Protein AF-0000000087012025 (afdb_homodimer)

Solvent-accessible surface area (backbone atoms only — not comparable to full-atom values): 11156 Å² total; per-residue (Å²): 103,70,46,67,33,28,52,73,89,42,77,45,72,22,39,39,18,44,66,36,71,49,31,32,35,32,30,68,73,61,53,68,68,47,83,54,72,74,44,86,48,52,72,51,67,73,41,74,95,39,65,43,66,28,36,21,28,69,44,54,30,38,46,94,90,38,78,44,82,39,51,38,28,39,37,90,61,44,89,49,34,33,36,16,35,42,44,36,44,76,66,20,31,30,42,31,36,63,78,69,47,74,42,73,118,102,68,45,68,34,29,51,74,91,44,76,47,71,21,40,41,20,43,65,37,72,47,30,33,35,32,29,69,73,60,53,68,67,48,82,53,71,73,44,87,48,52,71,51,67,71,42,72,94,38,64,41,65,29,36,23,31,70,44,52,30,37,46,92,91,38,77,44,83,38,51,37,28,39,36,88,63,44,88,48,35,34,35,17,35,40,44,37,43,77,64,20,30,30,42,31,35,63,79,70,48,75,43,72,119

Secondary structure (DSSP, 8-state):
-EEEEEETTEEEEEEE-TT--SSEE--HHHHHH--SPPEEEEEEEEETTEEEEEEEEEEEEEETTEEEEEEEEE-TT--S-EE-HHHHHHHT-EEETTTTEEE--/-EEEEEETTEEEEEEE-TT--SSEE--HHHHHH--SPPEEEEEEEEETTEEEEEEEEEEEEEETTEEEEEEEEE-TT--S-EE-HHHHHHHT-EEETTTTEEE--

pLDDT: mean 95.63, std 4.25, range [69.31, 98.81]

Nearest PDB structures (foldseek):
  1fmb-assembly1_A  TM=8.774E-01  e=6.858E-05  Equine infectious anemia virus
  2i1a-assembly1_B  TM=7.005E-01  e=2.856E-03  Saccharomyces cerevisiae
  2i1a-assembly2_D  TM=6.828E-01  e=2.559E-03  Saccharomyces cerevisiae
  2i1a-assembly2_C  TM=7.022E-01  e=5.221E-03  Saccharomyces cerevisiae
  2nlk-assembly1_A  TM=2.950E-01  e=3.024E+00  Homo sapiens

Sequence (210 aa):
MRVKLTVENVEELFLIDTGFSGDLIVKSDVFDEISAKPSDGGEICVAKDLCFSALQKVVSVNILSRQILCRALWVPEIEENIVGEGVLIKAGLLLDYKNFTISDPMRVKLTVENVEELFLIDTGFSGDLIVKSDVFDEISAKPSDGGEICVAKDLCFSALQKVVSVNILSRQILCRALWVPEIEENIVGEGVLIKAGLLLDYKNFTISDP

Organism: Acidianus infernus (NCBI:txid12915)

Foldseek 3Di:
DWFWKQWPHDIDIAAEDQVDAFFKEDAPVSVVPDPFDKDWPQWDAPDDVRIFTWIWDWTWMAGQNDIDIHIYIYTPVDHGIHGYVNNCVVQVWDQDPVVRDIDRD/DWFWKQWPHDIDIAAEDQVDAFFKEDAPVSVVPDPFDKDWPQWDAPDDVRIFTWIWGWTWMAGQNDIDIHIYIYTPVDHGIHGYVNNCVVQVWDQDPVVRDIDRD

Radius of gyration: 17.6 Å; Cα contacts (8 Å, |Δi|>4): 519; chains: 2; bounding box: 33×50×39 Å

Structure (mmCIF, 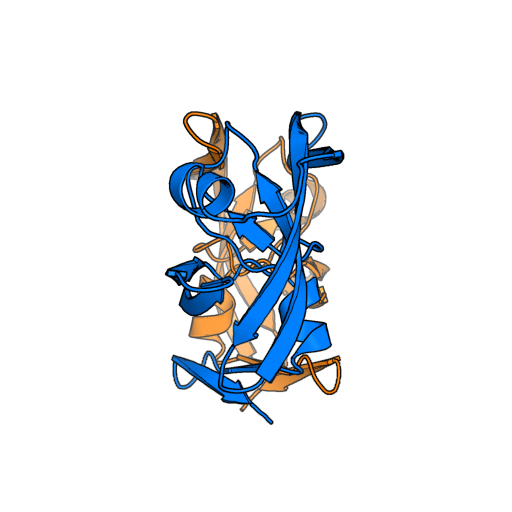N/CA/C/O backbone):
data_AF-0000000087012025-model_v1
#
loop_
_entity.id
_entity.type
_entity.pdbx_description
1 polymer 'Clan AA aspartic protease'
#
loop_
_atom_site.group_PDB
_atom_site.id
_atom_site.type_symbol
_atom_site.label_atom_id
_atom_site.label_alt_id
_atom_site.label_comp_id
_atom_site.label_asym_id
_atom_site.label_entity_id
_atom_site.label_seq_id
_atom_site.pdbx_PDB_ins_code
_atom_site.Cartn_x
_atom_site.Cartn_y
_atom_site.Cartn_z
_atom_site.occupancy
_atom_site.B_iso_or_equiv
_atom_site.auth_seq_id
_atom_site.auth_comp_id
_atom_site.auth_asym_id
_atom_site.auth_atom_id
_atom_site.pdbx_PDB_model_num
ATOM 1 N N . MET A 1 1 ? -3.328 -3.361 7.5 1 96.19 1 MET A N 1
ATOM 2 C CA . MET A 1 1 ? -3.193 -2.814 8.844 1 96.19 1 MET A CA 1
ATOM 3 C C . MET A 1 1 ? -3.621 -1.351 8.883 1 96.19 1 MET A C 1
ATOM 5 O O . MET A 1 1 ? -3.584 -0.663 7.859 1 96.19 1 MET A O 1
ATOM 9 N N . ARG A 1 2 ? -4.148 -1.027 9.945 1 97.12 2 ARG A N 1
ATOM 10 C CA . ARG A 1 2 ? -4.504 0.366 10.195 1 97.12 2 ARG A CA 1
ATOM 11 C C . ARG A 1 2 ? -3.77 0.91 11.422 1 97.12 2 ARG A C 1
ATOM 13 O O . ARG A 1 2 ? -3.371 0.146 12.305 1 97.12 2 ARG A O 1
ATOM 20 N N . VAL A 1 3 ? -3.547 2.217 11.406 1 97.5 3 VAL A N 1
ATOM 21 C CA . VAL A 1 3 ? -2.855 2.857 12.523 1 97.5 3 VAL A CA 1
ATOM 22 C C . VAL A 1 3 ? -3.59 4.137 12.914 1 97.5 3 VAL A C 1
ATOM 24 O O . VAL A 1 3 ? -4.172 4.816 12.07 1 97.5 3 VAL A O 1
ATOM 27 N N . LYS A 1 4 ? -3.617 4.375 14.219 1 96.62 4 LYS A N 1
ATOM 28 C CA . LYS A 1 4 ? -4.188 5.629 14.703 1 96.62 4 LYS A CA 1
ATOM 29 C C . LYS A 1 4 ? -3.184 6.773 14.586 1 96.62 4 LYS A C 1
ATOM 31 O O . LYS A 1 4 ? -2.021 6.633 14.969 1 96.62 4 LYS A O 1
ATOM 36 N N . LEU A 1 5 ? -3.604 7.777 13.969 1 96.88 5 LEU A N 1
ATOM 37 C CA . LEU A 1 5 ? -2.83 9.008 13.883 1 96.88 5 LEU A CA 1
ATOM 38 C C . LEU A 1 5 ? -3.617 10.188 14.461 1 96.88 5 LEU A C 1
ATOM 40 O O . LEU A 1 5 ? -4.844 10.219 14.367 1 96.88 5 LEU A O 1
ATOM 44 N N . THR A 1 6 ? -2.898 11.078 15.07 1 97 6 THR A N 1
ATOM 45 C CA . THR A 1 6 ? -3.477 12.375 15.414 1 97 6 THR A CA 1
ATOM 46 C C . THR A 1 6 ? -3.01 13.445 14.438 1 97 6 THR A C 1
ATOM 48 O O . THR A 1 6 ? -1.813 13.734 14.344 1 97 6 THR A O 1
ATOM 51 N N . VAL A 1 7 ? -3.93 13.961 13.68 1 95.75 7 VAL A N 1
ATOM 52 C CA . VAL A 1 7 ? -3.695 15.062 12.758 1 95.75 7 VAL A CA 1
ATOM 53 C C . VAL A 1 7 ? -4.191 16.375 13.375 1 95.75 7 VAL A C 1
ATOM 55 O O . VAL A 1 7 ? -5.395 16.578 13.531 1 95.75 7 VAL A O 1
ATOM 58 N N . GLU A 1 8 ? -3.139 17.156 13.742 1 88.94 8 GLU A N 1
ATOM 59 C CA . GLU A 1 8 ? -3.459 18.312 14.57 1 88.94 8 GLU A CA 1
ATOM 60 C C . GLU A 1 8 ? -4.223 17.906 15.828 1 88.94 8 GLU A C 1
ATOM 62 O O . GLU A 1 8 ? -3.666 17.25 16.703 1 88.94 8 GLU A O 1
ATOM 67 N N . ASN A 1 9 ? -5.516 18.031 15.852 1 84.88 9 ASN A N 1
ATOM 68 C CA . ASN A 1 9 ? -6.266 17.703 17.062 1 84.88 9 ASN A CA 1
ATOM 69 C C . ASN A 1 9 ? -7.32 16.625 16.797 1 84.88 9 ASN A C 1
ATOM 71 O O . ASN A 1 9 ? -8.242 16.453 17.594 1 84.88 9 ASN A O 1
ATOM 75 N N . VAL A 1 10 ? -7.168 15.969 15.711 1 91.69 10 VAL A N 1
ATOM 76 C CA . VAL A 1 10 ? -8.141 14.953 15.328 1 91.69 10 VAL A CA 1
ATOM 77 C C . VAL A 1 10 ? -7.473 13.578 15.281 1 91.69 10 VAL A C 1
ATOM 79 O O . VAL A 1 10 ? -6.453 13.398 14.609 1 91.69 10 VAL A O 1
ATOM 82 N N . GLU A 1 11 ? -7.973 12.688 16.109 1 95.75 11 GLU A N 1
ATOM 83 C CA . GLU A 1 11 ? -7.469 11.32 16.062 1 95.75 11 GLU A CA 1
ATOM 84 C C . GLU A 1 11 ? -8.32 10.445 15.156 1 95.75 11 GLU A C 1
ATOM 86 O O . GLU A 1 11 ? -9.547 10.391 15.305 1 95.75 11 GLU A O 1
ATOM 91 N N . GLU A 1 12 ? -7.723 9.828 14.148 1 97.12 12 GLU A N 1
ATOM 92 C CA . GLU A 1 12 ? -8.43 8.992 13.188 1 97.12 12 GLU A CA 1
ATOM 93 C C . GLU A 1 12 ? -7.637 7.727 12.867 1 97.12 12 GLU A C 1
ATOM 95 O O . GLU A 1 12 ? -6.434 7.656 13.133 1 97.12 12 GLU A O 1
ATOM 100 N N . LEU A 1 13 ? -8.359 6.758 12.352 1 97.94 13 LEU A N 1
ATOM 101 C CA . LEU A 1 13 ? -7.734 5.535 11.859 1 97.94 13 LEU A CA 1
ATOM 102 C C . LEU A 1 13 ? -7.332 5.691 10.398 1 97.94 13 LEU A C 1
ATOM 104 O O . LEU A 1 13 ? -8.102 6.211 9.586 1 97.94 13 LEU A O 1
ATOM 108 N N . PHE A 1 14 ? -6.09 5.297 10.117 1 98.44 14 PHE A N 1
ATOM 109 C CA . PHE A 1 14 ? -5.551 5.379 8.766 1 98.44 14 PHE A CA 1
ATOM 110 C C . PHE A 1 14 ? -5.188 3.992 8.242 1 98.44 14 PHE A C 1
ATOM 112 O O . PHE A 1 14 ? -4.625 3.176 8.984 1 98.44 14 PHE A O 1
ATOM 119 N N . LEU A 1 15 ? -5.562 3.75 7.008 1 98.25 15 LEU A N 1
ATOM 120 C CA . LEU A 1 15 ? -5.047 2.584 6.301 1 98.25 15 LEU A CA 1
ATOM 121 C C . LEU A 1 15 ? -3.578 2.773 5.938 1 98.25 15 LEU A C 1
ATOM 123 O O . LEU A 1 15 ? -3.203 3.799 5.359 1 98.25 15 LEU A O 1
ATOM 127 N N . ILE A 1 16 ? -2.734 1.821 6.32 1 98.56 16 ILE A N 1
ATOM 128 C CA . ILE A 1 16 ? -1.349 1.846 5.863 1 98.56 16 ILE A CA 1
ATOM 129 C C . ILE A 1 16 ? -1.27 1.34 4.426 1 98.56 16 ILE A C 1
ATOM 131 O O . ILE A 1 16 ? -1.62 0.191 4.145 1 98.56 16 ILE A O 1
ATOM 135 N N . ASP A 1 17 ? -0.864 2.168 3.502 1 98.12 17 ASP A N 1
ATOM 136 C CA . ASP A 1 17 ? -0.736 1.833 2.086 1 98.12 17 ASP A CA 1
ATOM 137 C C . ASP A 1 17 ? 0.676 2.115 1.58 1 98.12 17 ASP A C 1
ATOM 139 O O . ASP A 1 17 ? 0.98 3.236 1.165 1 98.12 17 ASP A O 1
ATOM 143 N N . THR A 1 18 ? 1.492 1.092 1.538 1 98.25 18 THR A N 1
ATOM 144 C CA . THR A 1 18 ? 2.891 1.256 1.158 1 98.25 18 THR A CA 1
ATOM 145 C C . THR A 1 18 ? 3.027 1.398 -0.355 1 98.25 18 THR A C 1
ATOM 147 O O . THR A 1 18 ? 4.117 1.672 -0.863 1 98.25 18 THR A O 1
ATOM 150 N N . GLY A 1 19 ? 1.94 1.289 -1.131 1 96.12 19 GLY A N 1
ATOM 151 C CA . GLY A 1 19 ? 1.933 1.608 -2.549 1 96.12 19 GLY A CA 1
ATOM 152 C C . GLY A 1 19 ? 1.859 3.098 -2.826 1 96.12 19 GLY A C 1
ATOM 153 O O . GLY A 1 19 ? 2.129 3.543 -3.943 1 96.12 19 GLY A O 1
ATOM 154 N N . PHE A 1 20 ? 1.485 3.803 -1.824 1 96.5 20 PHE A N 1
ATOM 155 C CA . PHE A 1 20 ? 1.442 5.258 -1.889 1 96.5 20 PHE A CA 1
ATOM 156 C C . PHE A 1 20 ? 2.729 5.863 -1.335 1 96.5 20 PHE A C 1
ATOM 158 O O . PHE A 1 20 ? 2.984 5.797 -0.131 1 96.5 20 PHE A O 1
ATOM 165 N N . SER A 1 21 ? 3.48 6.586 -2.166 1 96.56 21 SER A N 1
ATOM 166 C CA . SER A 1 21 ? 4.801 7.07 -1.777 1 96.56 21 SER A CA 1
ATOM 167 C C . SER A 1 21 ? 4.703 8.375 -0.989 1 96.56 21 SER A C 1
ATOM 169 O O . SER A 1 21 ? 5.691 8.828 -0.405 1 96.56 21 SER A O 1
ATOM 171 N N . GLY A 1 22 ? 3.512 8.953 -0.942 1 97.69 22 GLY A N 1
ATOM 172 C CA . GLY A 1 22 ? 3.326 10.211 -0.241 1 97.69 22 GLY A CA 1
ATOM 173 C C . GLY A 1 22 ? 3.191 10.047 1.261 1 97.69 22 GLY A C 1
ATOM 174 O O . GLY A 1 22 ? 3.473 8.969 1.799 1 97.69 22 GLY A O 1
ATOM 175 N N . ASP A 1 23 ? 2.805 11.117 1.871 1 98.62 23 ASP A N 1
ATOM 176 C CA . ASP A 1 23 ? 2.668 11.094 3.324 1 98.62 23 ASP A CA 1
ATOM 177 C C . ASP A 1 23 ? 1.271 10.641 3.738 1 98.62 23 ASP A C 1
ATOM 179 O O . ASP A 1 23 ? 1.078 9.484 4.121 1 98.62 23 ASP A O 1
ATOM 183 N N . LEU A 1 24 ? 0.275 11.531 3.506 1 98.62 24 LEU A N 1
ATOM 184 C CA . LEU A 1 24 ? -1.09 11.242 3.932 1 98.62 24 LEU A CA 1
ATOM 185 C C . LEU A 1 24 ? -2.084 11.57 2.822 1 98.62 24 LEU A C 1
ATOM 187 O O . LEU A 1 24 ? -1.915 12.547 2.096 1 98.62 24 LEU A O 1
ATOM 191 N N . ILE A 1 25 ? -3.053 10.812 2.713 1 98.44 25 ILE A N 1
ATOM 192 C CA . ILE A 1 25 ? -4.336 11.18 2.123 1 98.44 25 ILE A CA 1
ATOM 193 C C . ILE A 1 25 ? -5.418 11.18 3.201 1 98.44 25 ILE A C 1
ATOM 195 O O . ILE A 1 25 ? -5.508 10.242 3.998 1 98.44 25 ILE A O 1
ATOM 199 N N . VAL A 1 26 ? -6.215 12.258 3.223 1 98.19 26 VAL A N 1
ATOM 200 C CA . VAL A 1 26 ? -7.219 12.352 4.281 1 98.19 26 VAL A CA 1
ATOM 201 C C . VAL A 1 26 ? -8.594 12.609 3.672 1 98.19 26 VAL A C 1
ATOM 203 O O . VAL A 1 26 ? -8.703 13.234 2.613 1 98.19 26 VAL A O 1
ATOM 206 N N . LYS A 1 27 ? -9.594 12.172 4.32 1 97.12 27 LYS A N 1
ATOM 207 C CA . LYS A 1 27 ? -10.977 12.469 3.951 1 97.12 27 LYS A CA 1
ATOM 208 C C . LYS A 1 27 ? -11.289 13.953 4.129 1 97.12 27 LYS A C 1
ATOM 210 O O . LYS A 1 27 ? -10.562 14.664 4.832 1 97.12 27 LYS A O 1
ATOM 215 N N . SER A 1 28 ? -12.391 14.289 3.572 1 96.81 28 SER A N 1
ATOM 216 C CA . SER A 1 28 ? -12.75 15.703 3.537 1 96.81 28 SER A CA 1
ATOM 217 C C . SER A 1 28 ? -12.922 16.266 4.945 1 96.81 28 SER A C 1
ATOM 219 O O . SER A 1 28 ? -12.492 17.375 5.23 1 96.81 28 SER A O 1
ATOM 221 N N . ASP A 1 29 ? -13.508 15.523 5.828 1 96 29 ASP A N 1
ATOM 222 C CA . ASP A 1 29 ? -13.781 16.031 7.172 1 96 29 ASP A CA 1
ATOM 223 C C . ASP A 1 29 ? -12.484 16.281 7.938 1 96 29 ASP A C 1
ATOM 225 O O . ASP A 1 29 ? -12.375 17.25 8.68 1 96 29 ASP A O 1
ATOM 229 N N . VAL A 1 30 ? -11.516 15.398 7.75 1 97 30 VAL A N 1
ATOM 230 C CA . VAL A 1 30 ? -10.211 15.586 8.383 1 97 30 VAL A CA 1
ATOM 231 C C . VAL A 1 30 ? -9.5 16.781 7.754 1 97 30 VAL A C 1
ATOM 233 O O . VAL A 1 30 ? -8.953 17.625 8.469 1 97 30 VAL A O 1
ATOM 236 N N . PHE A 1 31 ? -9.523 16.875 6.43 1 97.69 31 PHE A N 1
ATOM 237 C CA . PHE A 1 31 ? -8.867 17.953 5.703 1 97.69 31 PHE A CA 1
ATOM 238 C C . PHE A 1 31 ? -9.398 19.312 6.152 1 97.69 31 PHE A C 1
ATOM 240 O O . PHE A 1 31 ? -8.633 20.266 6.328 1 97.69 31 PHE A O 1
ATOM 247 N N . ASP A 1 32 ? -10.688 19.359 6.348 1 96.44 32 ASP A N 1
ATOM 248 C CA . ASP A 1 32 ? -11.359 20.609 6.715 1 96.44 32 ASP A CA 1
ATOM 249 C C . ASP A 1 32 ? -10.969 21.047 8.117 1 96.44 32 ASP A C 1
ATOM 251 O O . ASP A 1 32 ? -11.016 22.234 8.438 1 96.44 32 ASP A O 1
ATOM 255 N N . GLU A 1 33 ? -10.555 20.156 8.914 1 95.5 33 GLU A N 1
ATOM 256 C CA . GLU A 1 33 ? -10.195 20.469 10.297 1 95.5 33 GLU A CA 1
ATOM 257 C C . GLU A 1 33 ? -8.781 21.031 10.383 1 95.5 33 GLU A C 1
ATOM 259 O O . GLU A 1 33 ? -8.398 21.594 11.414 1 95.5 33 GLU A O 1
ATOM 264 N N . ILE A 1 34 ? -8.023 20.859 9.367 1 96.62 34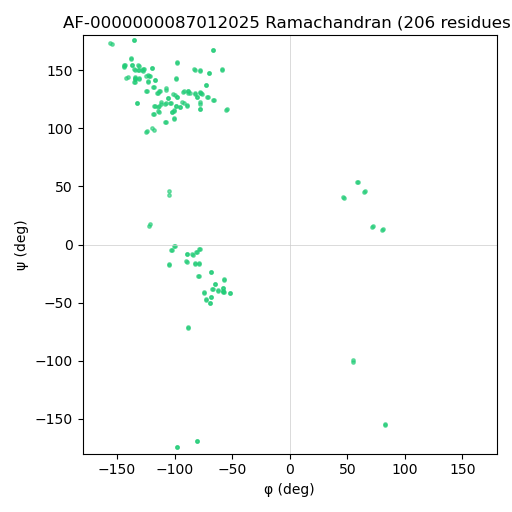 ILE A N 1
ATOM 265 C CA . ILE A 1 34 ? -6.66 21.375 9.344 1 96.62 34 ILE A CA 1
ATOM 266 C C . ILE A 1 34 ? -6.688 22.875 9.062 1 96.62 34 ILE A C 1
ATOM 268 O O . ILE A 1 34 ? -7.289 23.328 8.086 1 96.62 34 ILE A O 1
ATOM 272 N N . SER A 1 35 ? -6 23.625 9.836 1 95.5 35 SER A N 1
ATOM 273 C CA . SER A 1 35 ? -6.105 25.078 9.805 1 95.5 35 SER A CA 1
ATOM 274 C C . SER A 1 35 ? -5.301 25.656 8.648 1 95.5 35 SER A C 1
ATOM 276 O O . SER A 1 35 ? -5.633 26.734 8.133 1 95.5 35 SER A O 1
ATOM 278 N N . ALA A 1 36 ? -4.309 24.984 8.258 1 96.5 36 ALA A N 1
ATOM 279 C CA . ALA A 1 36 ? -3.434 25.5 7.211 1 96.5 36 ALA A CA 1
ATOM 280 C C . ALA A 1 36 ? -4.215 25.766 5.926 1 96.5 36 ALA A C 1
ATOM 282 O O . ALA A 1 36 ? -5.215 25.094 5.652 1 96.5 36 ALA A O 1
ATOM 283 N N . LYS A 1 37 ? -3.785 26.719 5.121 1 97.38 37 LYS A N 1
ATOM 284 C CA . LYS A 1 37 ? -4.402 27.016 3.834 1 97.38 37 LYS A CA 1
ATOM 285 C C . LYS A 1 37 ? -4.09 25.938 2.805 1 97.38 37 LYS A C 1
ATOM 287 O O . LYS A 1 37 ? -2.953 25.469 2.707 1 97.38 37 LYS A O 1
ATOM 292 N N . PRO A 1 38 ? -5.102 25.578 2.074 1 98.31 38 PRO A N 1
ATOM 293 C CA . PRO A 1 38 ? -4.855 24.578 1.026 1 98.31 38 PRO A CA 1
ATOM 294 C C . PRO A 1 38 ? -4.016 25.141 -0.125 1 98.31 38 PRO A C 1
ATOM 296 O O . PRO A 1 38 ? -4.059 26.328 -0.401 1 98.31 38 PRO A O 1
ATOM 299 N N . SER A 1 39 ? -3.207 24.312 -0.731 1 98.69 39 SER A N 1
ATOM 300 C CA . SER A 1 39 ? -2.477 24.594 -1.963 1 98.69 39 SER A CA 1
ATOM 301 C C . SER A 1 39 ? -2.553 23.422 -2.934 1 98.69 39 SER A C 1
ATOM 303 O O . SER A 1 39 ? -3.199 22.406 -2.646 1 98.69 39 SER A O 1
ATOM 305 N N . ASP A 1 40 ? -1.998 23.578 -4.121 1 98.62 40 ASP A N 1
ATOM 306 C CA . ASP A 1 40 ? -1.983 22.531 -5.133 1 98.62 40 ASP A CA 1
ATOM 307 C C . ASP A 1 40 ? -1.129 21.344 -4.684 1 98.62 40 ASP A C 1
ATOM 309 O O . ASP A 1 40 ? 0.041 21.516 -4.336 1 98.62 40 ASP A O 1
ATOM 313 N N . GLY A 1 41 ? -1.75 20.219 -4.684 1 98.31 41 GLY A N 1
ATOM 314 C CA . GLY A 1 41 ? -1.063 19.016 -4.242 1 98.31 41 GLY A CA 1
ATOM 315 C C . GLY A 1 41 ? -0.565 18.172 -5.391 1 98.31 41 GLY A C 1
ATOM 316 O O . GLY A 1 41 ? 0.008 17.094 -5.168 1 98.31 41 GLY A O 1
ATOM 317 N N . GLY A 1 42 ? -0.811 18.578 -6.543 1 97.75 42 GLY A N 1
ATOM 318 C CA . GLY A 1 42 ? -0.428 17.781 -7.707 1 97.75 42 GLY A CA 1
ATOM 319 C C . GLY A 1 42 ? -1.417 16.688 -8.039 1 97.75 42 GLY A C 1
ATOM 320 O O . GLY A 1 42 ? -2.617 16.828 -7.797 1 97.75 42 GLY A O 1
ATOM 321 N N . GLU A 1 43 ? -0.893 15.609 -8.727 1 96.62 43 GLU A N 1
ATOM 322 C CA . GLU A 1 43 ? -1.737 14.492 -9.141 1 96.62 43 GLU A CA 1
ATOM 323 C C . GLU A 1 43 ? -1.312 13.195 -8.469 1 96.62 43 GLU A C 1
ATOM 325 O O . GLU A 1 43 ? -0.122 12.969 -8.234 1 96.62 43 GLU A O 1
ATOM 330 N N . ILE A 1 44 ? -2.309 12.453 -8.133 1 94.75 44 ILE A N 1
ATOM 331 C CA . ILE A 1 44 ? -2.123 11.086 -7.648 1 94.75 44 ILE A CA 1
ATOM 332 C C . ILE A 1 44 ? -2.668 10.102 -8.68 1 94.75 44 ILE A C 1
ATOM 334 O O . ILE A 1 44 ? -3.842 10.164 -9.047 1 94.75 44 ILE A O 1
ATOM 338 N N . CY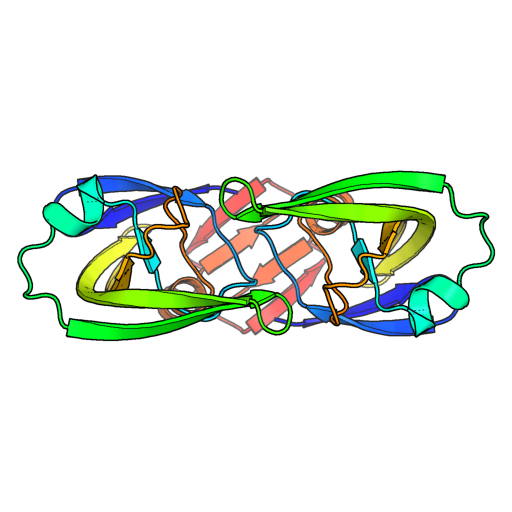S A 1 45 ? -1.79 9.242 -9.086 1 91.62 45 CYS A N 1
ATOM 339 C CA . CYS A 1 45 ? -2.217 8.242 -10.055 1 91.62 45 CYS A CA 1
ATOM 340 C C . CYS A 1 45 ? -2.471 6.902 -9.375 1 91.62 45 CYS A C 1
ATOM 342 O O . CYS A 1 45 ? -1.613 6.395 -8.656 1 91.62 45 CYS A O 1
ATOM 344 N N . VAL A 1 46 ? -3.635 6.34 -9.656 1 88.25 46 VAL A N 1
ATOM 345 C CA . VAL A 1 46 ? -4.008 5.09 -9 1 88.25 46 VAL A CA 1
ATOM 346 C C . VAL A 1 46 ? -3.865 3.928 -9.984 1 88.25 46 VAL A C 1
ATOM 348 O O . VAL A 1 46 ? -3.859 2.764 -9.578 1 88.25 46 VAL A O 1
ATOM 351 N N . ALA A 1 47 ? -3.799 4.188 -11.25 1 84.44 47 ALA A N 1
ATOM 352 C CA . ALA A 1 47 ? -3.551 3.242 -12.336 1 84.44 47 ALA A CA 1
ATOM 353 C C . ALA A 1 47 ? -2.941 3.945 -13.547 1 84.44 47 ALA A C 1
ATOM 355 O O . ALA A 1 47 ? -2.74 5.16 -13.531 1 84.44 47 ALA A O 1
ATOM 356 N N . LYS A 1 48 ? -2.594 3.049 -14.43 1 81.88 48 LYS A N 1
ATOM 357 C CA . LYS A 1 48 ? -2.055 3.635 -15.648 1 81.88 48 LYS A CA 1
ATOM 358 C C . LYS A 1 48 ? -3.031 4.641 -16.25 1 81.88 48 LYS A C 1
ATOM 360 O O . LYS A 1 48 ? -4.203 4.324 -16.469 1 81.88 48 LYS A O 1
ATOM 365 N N . ASP A 1 49 ? -2.648 5.852 -16.312 1 84.38 49 ASP A N 1
ATOM 366 C CA . ASP A 1 49 ? -3.352 6.945 -16.969 1 84.38 49 ASP A CA 1
ATOM 367 C C . ASP A 1 49 ? -4.602 7.344 -16.188 1 84.38 49 ASP A C 1
ATOM 369 O O . ASP A 1 49 ? -5.543 7.898 -16.766 1 84.38 49 ASP A O 1
ATOM 373 N N . LEU A 1 50 ? -4.684 6.926 -15.008 1 90.06 50 LEU A N 1
ATOM 374 C CA . LEU A 1 50 ? -5.785 7.324 -14.141 1 90.06 50 LEU A CA 1
ATOM 375 C C . LEU A 1 50 ? -5.273 8.086 -12.922 1 90.06 50 LEU A C 1
ATOM 377 O O . LEU A 1 50 ? -4.871 7.48 -11.93 1 90.06 50 LEU A O 1
ATOM 381 N N . CYS A 1 51 ? -5.41 9.406 -13.125 1 94.31 51 CYS A N 1
ATOM 382 C CA . CYS A 1 51 ? -4.855 10.289 -12.102 1 94.31 51 CYS A CA 1
ATOM 383 C C . CYS A 1 51 ? -5.898 11.281 -11.617 1 94.31 51 CYS A C 1
ATOM 385 O O . 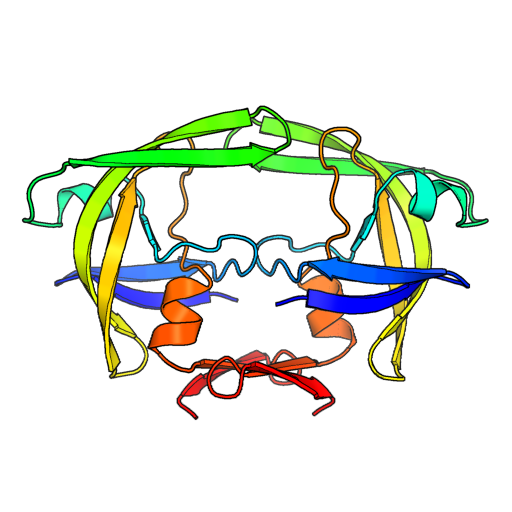CYS A 1 51 ? -6.805 11.656 -12.359 1 94.31 51 CYS A O 1
ATOM 387 N N . PHE A 1 52 ? -5.777 11.648 -10.422 1 95.62 52 PHE A N 1
ATOM 388 C CA . PHE A 1 52 ? -6.684 12.602 -9.797 1 95.62 52 PHE A CA 1
ATOM 389 C C . PHE A 1 52 ? -5.91 13.797 -9.242 1 95.62 52 PHE A C 1
ATOM 391 O O . PHE A 1 52 ? -4.801 13.633 -8.727 1 95.62 52 PHE A O 1
ATOM 398 N N . SER A 1 53 ? -6.527 14.93 -9.312 1 97.56 53 SER A N 1
ATOM 399 C CA . SER A 1 53 ? -5.945 16.125 -8.703 1 97.56 53 SER A CA 1
ATOM 400 C C . SER A 1 53 ? -6.156 16.125 -7.195 1 97.56 53 SER A C 1
ATOM 402 O O . SER A 1 53 ? -7.195 15.688 -6.707 1 97.56 53 SER A O 1
ATOM 404 N N . ALA A 1 54 ? -5.188 16.75 -6.523 1 98.5 54 ALA A N 1
ATOM 405 C CA . ALA A 1 54 ? -5.266 16.812 -5.066 1 98.5 54 ALA A CA 1
ATOM 406 C C . ALA A 1 54 ? -5.039 18.25 -4.574 1 98.5 54 ALA A C 1
ATOM 408 O O . ALA A 1 54 ? -4.352 19.031 -5.223 1 98.5 54 ALA A O 1
ATOM 409 N N . LEU A 1 55 ? -5.621 18.562 -3.49 1 98.81 55 LEU A N 1
ATOM 410 C CA . LEU A 1 55 ? -5.203 19.688 -2.658 1 98.81 55 LEU A CA 1
ATOM 411 C C . LEU A 1 55 ? -4.328 19.219 -1.504 1 98.81 55 LEU A C 1
ATOM 413 O O . LEU A 1 55 ? -4.41 18.062 -1.094 1 98.81 55 LEU A O 1
ATOM 417 N N . GLN A 1 56 ? -3.527 20.141 -1.024 1 98.81 56 GLN A N 1
ATOM 418 C CA . GLN A 1 56 ? -2.648 19.734 0.064 1 98.81 56 GLN A CA 1
ATOM 419 C C . GLN A 1 56 ? -2.635 20.766 1.185 1 98.81 56 GLN A C 1
ATOM 421 O O . GLN A 1 56 ? -2.879 21.953 0.946 1 98.81 56 GLN A O 1
ATOM 426 N N . LYS A 1 57 ? -2.432 20.328 2.33 1 98.56 57 LYS A N 1
ATOM 427 C CA . LYS A 1 57 ? -2.064 21.125 3.494 1 98.56 57 LYS A CA 1
ATOM 428 C C . LYS A 1 57 ? -0.864 20.531 4.219 1 98.56 57 LYS A C 1
ATOM 430 O O . LYS A 1 57 ? -0.708 19.312 4.266 1 98.56 57 LYS A O 1
ATOM 435 N N . VAL A 1 58 ? -0.016 21.359 4.719 1 98.06 58 VAL A N 1
ATOM 436 C CA . VAL A 1 58 ? 1.081 20.906 5.566 1 98.06 58 VAL A CA 1
ATOM 437 C C . VAL A 1 58 ? 0.615 20.828 7.016 1 98.06 58 VAL A C 1
ATOM 439 O O . VAL A 1 58 ? 0.014 21.766 7.535 1 98.06 58 VAL A O 1
ATOM 442 N N . VAL A 1 59 ? 0.895 19.672 7.648 1 97.62 59 VAL A N 1
ATOM 443 C CA . VAL A 1 59 ? 0.347 19.453 8.984 1 97.62 59 VAL A CA 1
ATOM 444 C C . VAL A 1 59 ? 1.356 18.688 9.836 1 97.62 59 VAL A C 1
ATOM 446 O O . VAL A 1 59 ? 2.203 17.969 9.305 1 97.62 59 VAL A O 1
ATOM 449 N N . SER A 1 60 ? 1.248 18.875 11.125 1 96.06 60 SER A N 1
ATOM 450 C CA . SER A 1 60 ? 1.969 18.047 12.078 1 96.06 60 SER A CA 1
ATOM 451 C C . SER A 1 60 ? 1.123 16.859 12.523 1 96.06 60 SER A C 1
ATOM 453 O O . SER A 1 60 ? -0.043 17.016 12.891 1 96.06 60 SER A O 1
ATOM 455 N N . VAL A 1 61 ? 1.722 15.695 12.484 1 96.81 61 VAL A N 1
ATOM 456 C CA . VAL A 1 61 ? 1.009 14.477 12.852 1 96.81 61 VAL A CA 1
ATOM 457 C C . VAL A 1 61 ? 1.747 13.766 13.984 1 96.81 61 VAL A C 1
ATOM 459 O O . VAL A 1 61 ? 2.979 13.812 14.055 1 96.81 61 VAL A O 1
ATOM 462 N N . ASN A 1 62 ? 0.949 13.266 14.852 1 96.31 62 ASN A N 1
ATOM 463 C CA . ASN A 1 62 ? 1.478 12.383 15.883 1 96.31 62 ASN A CA 1
ATOM 464 C C . ASN A 1 62 ? 1.168 10.922 15.578 1 96.31 62 ASN A C 1
ATOM 466 O O . ASN A 1 62 ? 0.01 10.555 15.359 1 96.31 62 ASN A O 1
ATOM 470 N N . ILE A 1 63 ? 2.225 10.125 15.469 1 95.25 63 ILE A N 1
ATOM 471 C CA . ILE A 1 63 ? 2.082 8.695 15.234 1 95.25 63 ILE A CA 1
ATOM 472 C C . ILE A 1 63 ? 2.975 7.922 16.203 1 95.25 63 ILE A C 1
ATOM 474 O O . ILE A 1 63 ? 4.195 8.086 16.203 1 95.25 63 ILE A O 1
ATOM 478 N N . LEU A 1 64 ? 2.414 7.066 17 1 93.5 64 LEU A N 1
ATOM 479 C CA . LEU A 1 64 ? 3.119 6.281 18.016 1 93.5 64 LEU A CA 1
ATOM 480 C C . LEU A 1 64 ? 4.059 7.156 18.828 1 93.5 64 LEU A C 1
ATOM 482 O O . LEU A 1 64 ? 5.238 6.836 18.984 1 93.5 64 LEU A O 1
ATOM 486 N N . SER A 1 65 ? 3.693 8.352 19.188 1 87.25 65 SER A N 1
ATOM 487 C CA . SER A 1 65 ? 4.359 9.297 20.062 1 87.25 65 SER A CA 1
ATOM 488 C C . SER A 1 65 ? 5.465 10.055 19.344 1 87.25 65 SER A C 1
ATOM 490 O O . SER A 1 65 ? 6.348 10.641 19.969 1 87.25 65 SER A O 1
ATOM 492 N N . ARG A 1 66 ? 5.461 9.953 18.031 1 92.56 66 ARG A N 1
ATOM 493 C CA . ARG A 1 66 ? 6.371 10.742 17.203 1 92.56 66 ARG A CA 1
ATOM 494 C C . ARG A 1 66 ? 5.621 11.844 16.469 1 92.56 66 ARG A C 1
ATOM 496 O O . ARG A 1 66 ? 4.539 11.617 15.914 1 92.56 66 ARG A O 1
ATOM 503 N N . GLN A 1 67 ? 6.184 12.945 16.547 1 94.94 67 GLN A N 1
ATOM 504 C CA . GLN A 1 67 ? 5.629 14.07 15.805 1 94.94 67 GLN A CA 1
ATOM 505 C C . GLN A 1 67 ? 6.371 14.281 14.484 1 94.94 67 GLN A C 1
ATOM 507 O O . GLN A 1 67 ? 7.598 14.414 14.469 1 94.94 67 GLN A O 1
ATOM 512 N N . ILE A 1 68 ? 5.637 14.328 13.406 1 95.81 68 ILE A N 1
ATOM 513 C CA . ILE A 1 68 ? 6.227 14.422 12.078 1 95.81 68 ILE A CA 1
ATOM 514 C C . ILE A 1 68 ? 5.48 15.477 11.266 1 95.81 68 ILE A C 1
ATOM 516 O O . ILE A 1 68 ? 4.254 15.57 11.336 1 95.81 68 ILE A O 1
ATOM 520 N N . LEU A 1 69 ? 6.246 16.234 10.523 1 96.81 69 LEU A N 1
ATOM 521 C CA . LEU A 1 69 ? 5.645 17.156 9.555 1 96.81 69 LEU A CA 1
ATOM 522 C C . LEU A 1 69 ? 5.285 16.422 8.266 1 96.81 69 LEU A C 1
ATOM 524 O O . LEU A 1 69 ? 6.113 15.695 7.703 1 96.81 69 LEU A O 1
ATOM 528 N N . CYS A 1 70 ? 4.012 16.609 7.805 1 97.5 70 CYS A N 1
ATOM 529 C CA . CYS A 1 70 ? 3.506 15.836 6.68 1 97.5 70 CYS A CA 1
ATOM 530 C C . CYS A 1 70 ? 2.73 16.719 5.707 1 97.5 70 CYS A C 1
ATOM 532 O O . CYS A 1 70 ? 2.256 17.797 6.082 1 97.5 70 CYS A O 1
ATOM 534 N N . ARG A 1 71 ? 2.713 16.266 4.496 1 98.31 71 ARG A N 1
ATOM 535 C CA . ARG A 1 71 ? 1.726 16.75 3.533 1 98.31 71 ARG A CA 1
ATOM 536 C C . ARG A 1 71 ? 0.454 15.914 3.592 1 98.31 71 ARG A C 1
ATOM 538 O O . ARG A 1 71 ? 0.499 14.688 3.416 1 98.31 71 ARG A O 1
ATOM 545 N N . ALA A 1 72 ? -0.609 16.547 3.891 1 98.69 72 ALA A N 1
ATOM 546 C CA . ALA A 1 72 ? -1.914 15.898 3.834 1 98.69 72 ALA A CA 1
ATOM 547 C C . ALA A 1 72 ? -2.645 16.234 2.539 1 98.69 72 ALA A C 1
ATOM 549 O O . ALA A 1 72 ? -2.936 17.406 2.273 1 98.69 72 ALA A O 1
ATOM 550 N N . LEU A 1 73 ? -2.916 15.242 1.802 1 98.75 73 LEU A N 1
ATOM 551 C CA . LEU A 1 73 ? -3.611 15.43 0.533 1 98.75 73 LEU A CA 1
ATOM 552 C C . LEU A 1 73 ? -5.098 15.133 0.681 1 98.75 73 LEU A C 1
ATOM 554 O O . LEU A 1 73 ? -5.48 14.188 1.377 1 98.75 73 LEU A O 1
ATOM 558 N N . TRP A 1 74 ? -5.863 15.883 0.008 1 98.5 74 TRP A N 1
ATOM 559 C CA . TRP A 1 74 ? -7.27 15.547 -0.203 1 98.5 74 TRP A CA 1
ATOM 560 C C . TRP A 1 74 ? -7.547 15.266 -1.675 1 98.5 74 TRP A C 1
ATOM 562 O O . TRP A 1 74 ? -7.27 16.094 -2.539 1 98.5 74 TRP A O 1
ATOM 572 N N . VAL A 1 75 ? -7.957 14.125 -1.944 1 97.81 75 VAL A N 1
ATOM 573 C CA . VAL A 1 75 ? -8.367 13.641 -3.258 1 97.81 75 VAL A CA 1
ATOM 574 C C . VAL A 1 75 ? -9.836 13.234 -3.227 1 97.81 75 VAL A C 1
ATOM 576 O O . VAL A 1 75 ? -10.195 12.211 -2.646 1 97.81 75 VAL A O 1
ATOM 579 N N . PRO A 1 76 ? -10.68 13.898 -3.867 1 95.56 76 PRO A N 1
ATOM 580 C CA . PRO A 1 76 ? -12.117 13.695 -3.732 1 95.56 76 PRO A CA 1
ATOM 581 C C . PRO A 1 76 ? -12.539 12.258 -4.043 1 95.56 76 PRO A C 1
ATOM 583 O O . PRO A 1 76 ? -13.508 11.75 -3.467 1 95.56 76 PRO A O 1
ATOM 586 N N . GLU A 1 77 ? -11.844 11.57 -4.922 1 93.62 77 GLU A N 1
ATOM 587 C CA . GLU A 1 77 ? -12.203 10.234 -5.398 1 93.62 77 GLU A CA 1
ATOM 588 C C . GLU A 1 77 ? -11.781 9.156 -4.402 1 93.62 77 GLU A C 1
ATOM 590 O O . GLU A 1 77 ? -12.188 8 -4.52 1 93.62 77 GLU A O 1
ATOM 595 N N . ILE A 1 78 ? -11.047 9.57 -3.346 1 94.38 78 ILE A N 1
ATOM 596 C CA . ILE A 1 78 ? -10.555 8.617 -2.357 1 94.38 78 ILE A CA 1
ATOM 597 C C . ILE A 1 78 ? -11.227 8.875 -1.013 1 94.38 78 ILE A C 1
ATOM 599 O O . ILE A 1 78 ? -11.008 9.922 -0.391 1 94.38 78 ILE A O 1
ATOM 603 N N . GLU A 1 79 ? -12.023 7.941 -0.567 1 92.25 79 GLU A N 1
ATOM 604 C CA . GLU A 1 79 ? -12.797 8.117 0.654 1 92.25 79 GLU A CA 1
ATOM 605 C C . GLU A 1 79 ? -12.203 7.32 1.81 1 92.25 79 GLU A C 1
ATOM 607 O O . GLU A 1 79 ? -12.922 6.602 2.51 1 92.25 79 GLU A O 1
ATOM 612 N N . GLU A 1 80 ? -10.969 7.406 1.945 1 95.25 80 GLU A N 1
ATOM 613 C CA . GLU A 1 80 ? -10.25 6.707 3.004 1 95.25 80 GLU A CA 1
ATOM 614 C C . GLU A 1 80 ? -9.109 7.559 3.555 1 95.25 80 GLU A C 1
ATOM 616 O O . GLU A 1 80 ? -8.523 8.367 2.83 1 95.25 80 GLU A O 1
ATOM 621 N N . ASN A 1 81 ? -8.875 7.477 4.824 1 98.06 81 ASN A N 1
ATOM 622 C CA . ASN A 1 81 ? -7.625 7.977 5.387 1 98.06 81 ASN A CA 1
ATOM 623 C C . ASN A 1 81 ? -6.473 7.012 5.145 1 98.06 81 ASN A C 1
ATOM 625 O O . ASN A 1 81 ? -6.531 5.852 5.555 1 98.06 81 ASN A O 1
ATOM 629 N N . ILE A 1 82 ? -5.461 7.531 4.465 1 98.31 82 ILE A N 1
ATOM 630 C CA . ILE A 1 82 ? -4.336 6.688 4.074 1 98.31 82 ILE A CA 1
ATOM 631 C C . ILE A 1 82 ? -3.035 7.281 4.605 1 98.31 82 ILE A C 1
ATOM 633 O O . ILE A 1 82 ? -2.828 8.5 4.539 1 98.31 82 ILE A O 1
ATOM 637 N N . VAL A 1 83 ? -2.217 6.465 5.227 1 98.69 83 VAL A N 1
ATOM 638 C CA . VAL A 1 83 ? -0.834 6.828 5.52 1 98.69 83 VAL A CA 1
ATOM 639 C C . VAL A 1 83 ? 0.107 6.086 4.574 1 98.69 83 VAL A C 1
ATOM 641 O O . VAL A 1 83 ? 0.001 4.867 4.41 1 98.69 83 VAL A O 1
ATOM 644 N N . GLY A 1 84 ? 0.919 6.836 3.92 1 98.44 84 GLY A N 1
ATOM 645 C CA . GLY A 1 84 ? 1.802 6.273 2.91 1 98.44 84 GLY A CA 1
ATOM 646 C C . GLY A 1 84 ? 3.205 6.012 3.424 1 98.44 84 GLY A C 1
ATOM 647 O O . GLY A 1 84 ? 3.471 6.148 4.621 1 98.44 84 GLY A O 1
ATOM 648 N N . GLU A 1 85 ? 4.023 5.633 2.547 1 97.88 85 GLU A N 1
ATOM 649 C CA . GLU A 1 85 ? 5.395 5.234 2.867 1 97.88 85 GLU A CA 1
ATOM 650 C C . GLU A 1 85 ? 6.191 6.414 3.416 1 97.88 85 GLU A C 1
ATOM 652 O O . GLU A 1 85 ? 7.098 6.23 4.234 1 97.88 85 GLU A O 1
ATOM 657 N N . GLY A 1 86 ? 5.895 7.648 2.904 1 97.81 86 GLY A N 1
ATOM 658 C CA . GLY A 1 86 ? 6.605 8.82 3.383 1 97.81 86 GLY A CA 1
ATOM 659 C C . GLY A 1 86 ? 6.598 8.953 4.895 1 97.81 86 GLY A C 1
ATOM 660 O O . GLY A 1 86 ? 7.633 9.219 5.508 1 97.81 86 GLY A O 1
ATOM 661 N N . VAL A 1 87 ? 5.469 8.68 5.457 1 97.44 87 VAL A N 1
ATOM 662 C CA . VAL A 1 87 ? 5.328 8.805 6.902 1 97.44 87 VAL A CA 1
ATOM 663 C C . VAL A 1 87 ? 6.035 7.637 7.594 1 97.44 87 VAL A C 1
ATOM 665 O O . VAL A 1 87 ? 6.672 7.816 8.633 1 97.44 87 VAL A O 1
ATOM 668 N N . LEU A 1 88 ? 5.891 6.438 7.043 1 97.56 88 LEU A N 1
ATOM 669 C CA . LEU A 1 88 ? 6.527 5.258 7.621 1 97.56 88 LEU A CA 1
ATOM 670 C C . LEU A 1 88 ? 8.039 5.441 7.703 1 97.56 88 LEU A C 1
ATOM 672 O O . LEU A 1 88 ? 8.664 5.066 8.695 1 97.56 88 LEU A O 1
ATOM 676 N N . ILE A 1 89 ? 8.586 6.035 6.668 1 97.25 89 ILE A N 1
ATOM 677 C CA . ILE A 1 89 ? 10.023 6.281 6.605 1 97.25 89 ILE A CA 1
ATOM 678 C C . ILE A 1 89 ? 10.406 7.348 7.633 1 97.25 89 ILE A C 1
ATOM 680 O O . ILE A 1 89 ? 11.344 7.156 8.414 1 97.25 89 ILE A O 1
ATOM 684 N N . LYS A 1 90 ? 9.672 8.469 7.613 1 96.56 90 LYS A N 1
ATOM 685 C CA . LYS A 1 90 ? 9.969 9.562 8.531 1 96.56 90 LYS A CA 1
ATOM 686 C C . LYS A 1 90 ? 9.898 9.102 9.984 1 96.56 90 LYS A C 1
ATOM 688 O O . LYS A 1 90 ? 10.711 9.523 10.812 1 96.56 90 LYS A O 1
ATOM 693 N N . ALA A 1 91 ? 8.93 8.203 10.281 1 96.06 91 ALA A N 1
ATOM 694 C CA . ALA A 1 91 ? 8.695 7.766 11.656 1 96.06 91 ALA A CA 1
ATOM 695 C C . ALA A 1 91 ? 9.547 6.539 11.992 1 96.06 91 ALA A C 1
ATOM 697 O O . ALA A 1 91 ? 9.664 6.156 13.156 1 96.06 91 ALA A O 1
ATOM 698 N N . GLY A 1 92 ? 10.117 5.875 10.977 1 96.25 92 GLY A N 1
ATOM 699 C CA . GLY A 1 92 ? 10.898 4.668 11.18 1 96.25 92 GLY A CA 1
ATOM 700 C C . GLY A 1 92 ? 10.078 3.512 11.727 1 96.25 92 GLY A C 1
ATOM 701 O O . GLY A 1 92 ? 10.516 2.814 12.641 1 96.25 92 GLY A O 1
ATOM 702 N N . LEU A 1 93 ? 8.93 3.252 11.211 1 96.81 93 LEU A N 1
ATOM 703 C CA . LEU A 1 93 ? 8 2.273 11.773 1 96.81 93 LEU A CA 1
ATOM 704 C C . LEU A 1 93 ? 8.367 0.862 11.328 1 96.81 93 LEU A C 1
ATOM 706 O O . LEU A 1 93 ? 8.953 0.677 10.258 1 96.81 93 LEU A O 1
ATOM 710 N N . LEU A 1 94 ? 8.039 -0.022 12.195 1 97.06 94 LEU A N 1
ATOM 711 C CA . LEU A 1 94 ? 8.133 -1.449 11.906 1 97.06 94 LEU A CA 1
ATOM 712 C C . LEU A 1 94 ? 6.746 -2.061 11.727 1 97.06 94 LEU A C 1
ATOM 714 O O . LEU A 1 94 ? 5.891 -1.945 12.609 1 97.06 94 LEU A O 1
ATOM 718 N N . LEU A 1 95 ? 6.492 -2.646 10.594 1 98 95 LEU A N 1
ATOM 719 C CA . LEU A 1 95 ? 5.281 -3.426 10.352 1 98 95 LEU A CA 1
ATOM 720 C C . LEU A 1 95 ? 5.566 -4.918 10.469 1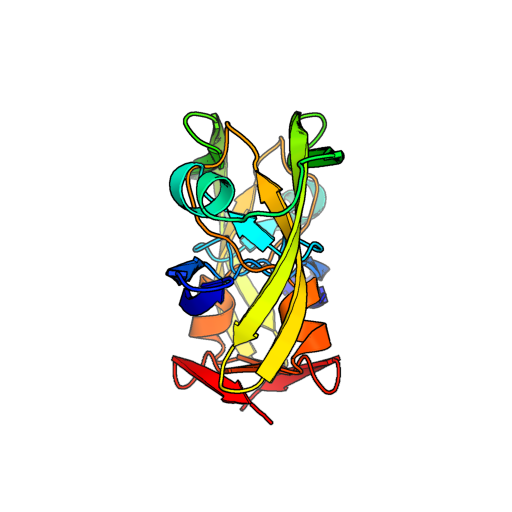 98 95 LEU A C 1
ATOM 722 O O . LEU A 1 95 ? 6.34 -5.473 9.68 1 98 95 LEU A O 1
ATOM 726 N N . ASP A 1 96 ? 4.945 -5.535 11.469 1 97.62 96 ASP A N 1
ATOM 727 C CA . ASP A 1 96 ? 5.141 -6.949 11.758 1 97.62 96 ASP A CA 1
ATOM 728 C C . ASP A 1 96 ? 3.912 -7.766 11.367 1 97.62 96 ASP A C 1
ATOM 730 O O . ASP A 1 96 ? 2.934 -7.824 12.117 1 97.62 96 ASP A O 1
ATOM 734 N N . TYR A 1 97 ? 3.967 -8.484 10.312 1 97.19 97 TYR A N 1
ATOM 735 C CA . TYR A 1 97 ? 2.809 -9.219 9.82 1 97.19 97 TYR A CA 1
ATOM 736 C C . TYR A 1 97 ? 2.748 -10.617 10.43 1 97.19 97 TYR A C 1
ATOM 738 O O . TYR A 1 97 ? 1.76 -11.336 10.258 1 97.19 97 TYR A O 1
ATOM 746 N N . LYS A 1 98 ? 3.775 -10.992 11.133 1 95.12 98 LYS A N 1
ATOM 747 C CA . LYS A 1 98 ? 3.707 -12.219 11.914 1 95.12 98 LYS A CA 1
ATOM 748 C C . LYS A 1 98 ? 2.814 -12.039 13.141 1 95.12 98 LYS A C 1
ATOM 750 O O . LYS A 1 98 ? 1.938 -12.867 13.398 1 95.12 98 LYS A O 1
ATOM 755 N N . ASN A 1 99 ? 3.055 -10.945 13.812 1 95.5 99 ASN A N 1
ATOM 756 C CA . ASN A 1 99 ? 2.316 -10.688 15.047 1 95.5 99 ASN A CA 1
ATOM 757 C C . ASN A 1 99 ? 1.209 -9.656 14.836 1 95.5 99 ASN A C 1
ATOM 759 O O . ASN A 1 99 ? 0.44 -9.367 15.758 1 95.5 99 ASN A O 1
ATOM 763 N N . PHE A 1 100 ? 1.115 -9.086 13.672 1 95.94 100 PHE A N 1
ATOM 764 C CA . PHE A 1 100 ? 0.109 -8.109 13.273 1 95.94 100 PHE A CA 1
ATOM 765 C C . PHE A 1 100 ? 0.151 -6.891 14.188 1 95.94 100 PHE A C 1
ATOM 767 O O . PHE A 1 100 ? -0.873 -6.492 14.742 1 95.94 100 PHE A O 1
ATOM 774 N N . THR A 1 101 ? 1.421 -6.312 14.289 1 96.12 101 THR A N 1
ATOM 775 C CA . THR A 1 101 ? 1.64 -5.141 15.125 1 96.12 101 THR A CA 1
ATOM 776 C C . THR A 1 101 ? 2.41 -4.066 14.359 1 96.12 101 THR A C 1
ATOM 778 O O . THR A 1 101 ? 3.08 -4.363 13.367 1 96.12 101 THR A O 1
ATOM 781 N N . ILE A 1 102 ? 2.219 -2.947 14.727 1 97.12 102 ILE A N 1
ATOM 782 C CA . ILE A 1 102 ? 2.992 -1.788 14.297 1 97.12 102 ILE A CA 1
ATOM 783 C C . ILE A 1 102 ? 3.764 -1.213 15.484 1 97.12 102 ILE A C 1
ATOM 785 O O . ILE A 1 102 ? 3.191 -0.989 16.547 1 97.12 102 ILE A O 1
ATOM 789 N N . SER A 1 103 ? 5.086 -0.976 15.312 1 94.81 103 SER A N 1
ATOM 790 C CA . SER A 1 103 ? 5.84 -0.483 16.453 1 94.81 103 SER A CA 1
ATOM 791 C C . SER A 1 103 ? 6.918 0.507 16.031 1 94.81 103 SER A C 1
ATOM 793 O O . SER A 1 103 ? 7.277 0.568 14.852 1 94.81 103 SER A O 1
ATOM 795 N N . ASP A 1 104 ? 7.258 1.377 16.969 1 86.31 104 ASP A N 1
ATOM 796 C CA . ASP A 1 104 ? 8.461 2.193 16.875 1 86.31 104 ASP A CA 1
ATOM 797 C C . ASP A 1 104 ? 9.711 1.374 17.203 1 86.31 104 ASP A C 1
ATOM 799 O O . ASP A 1 104 ? 9.68 0.513 18.078 1 86.31 104 ASP A O 1
ATOM 803 N N . PRO A 1 105 ? 10.789 1.448 16.25 1 69.56 105 PRO A N 1
ATOM 804 C CA . PRO A 1 105 ? 11.938 0.597 16.578 1 69.56 105 PRO A CA 1
ATOM 805 C C . PRO A 1 105 ? 12.492 0.877 17.969 1 69.56 105 PRO A C 1
ATOM 807 O O . PRO A 1 105 ? 12.32 1.98 18.5 1 69.56 105 PRO A O 1
ATOM 810 N N . MET B 1 1 ? 8.914 0.06 -0.802 1 96.12 1 MET B N 1
ATOM 811 C CA . MET B 1 1 ? 9.852 -1.061 -0.795 1 96.12 1 MET B CA 1
ATOM 812 C C . MET B 1 1 ? 9.469 -2.096 -1.848 1 96.12 1 MET B C 1
ATOM 814 O O . MET B 1 1 ? 8.305 -2.174 -2.254 1 96.12 1 MET B O 1
ATOM 818 N N . ARG B 1 2 ? 10.445 -2.656 -2.354 1 97.19 2 ARG B N 1
ATOM 819 C CA . ARG B 1 2 ? 10.25 -3.758 -3.291 1 97.19 2 ARG B CA 1
ATOM 820 C C . ARG B 1 2 ? 10.898 -5.035 -2.775 1 97.19 2 ARG B C 1
ATOM 822 O O . ARG B 1 2 ? 11.844 -4.984 -1.977 1 97.19 2 ARG B O 1
ATOM 829 N N . VAL B 1 3 ? 10.336 -6.164 -3.176 1 97.44 3 VAL B N 1
ATOM 830 C CA . VAL B 1 3 ? 10.867 -7.457 -2.754 1 97.44 3 VAL B CA 1
ATOM 831 C C . VAL B 1 3 ? 10.961 -8.398 -3.955 1 97.44 3 VAL B C 1
ATOM 833 O O . VAL B 1 3 ? 10.133 -8.32 -4.871 1 97.44 3 VAL B O 1
ATOM 836 N N . LYS B 1 4 ? 12.031 -9.188 -3.953 1 96.5 4 LYS B N 1
ATOM 837 C CA . LYS B 1 4 ? 12.156 -10.211 -4.988 1 96.5 4 LYS B CA 1
ATOM 838 C C . LYS B 1 4 ? 11.328 -11.445 -4.648 1 96.5 4 LYS B C 1
ATOM 840 O O . LYS B 1 4 ? 11.383 -11.938 -3.52 1 96.5 4 LYS B O 1
ATOM 845 N N . LEU B 1 5 ? 10.539 -11.82 -5.555 1 96.94 5 LEU B N 1
ATOM 846 C CA . LEU B 1 5 ? 9.773 -13.055 -5.453 1 96.94 5 LEU B CA 1
ATOM 847 C C . LEU B 1 5 ? 10.078 -13.977 -6.629 1 96.94 5 LEU B C 1
ATOM 849 O O . LEU B 1 5 ? 10.352 -13.508 -7.734 1 96.94 5 LEU B O 1
ATOM 853 N N . THR B 1 6 ? 10.07 -15.242 -6.348 1 96.88 6 THR B N 1
ATOM 854 C CA . THR B 1 6 ? 10.055 -16.234 -7.422 1 96.88 6 THR B CA 1
ATOM 855 C C . THR B 1 6 ? 8.656 -16.812 -7.605 1 96.88 6 THR B C 1
ATOM 857 O O . THR B 1 6 ? 8.117 -17.438 -6.691 1 96.88 6 THR B O 1
ATOM 860 N N . VAL B 1 7 ? 8.07 -16.531 -8.734 1 95.56 7 VAL B N 1
ATOM 861 C CA . VAL B 1 7 ? 6.777 -17.078 -9.125 1 95.56 7 VAL B CA 1
ATOM 862 C C . VAL B 1 7 ? 6.977 -18.234 -10.109 1 95.56 7 VAL B C 1
ATOM 864 O O . VAL B 1 7 ? 7.402 -18.016 -11.25 1 95.56 7 VAL B O 1
ATOM 867 N N . GLU B 1 8 ? 6.684 -19.422 -9.516 1 88.44 8 GLU B N 1
ATOM 868 C CA . GLU B 1 8 ? 7.062 -20.609 -10.258 1 88.44 8 GLU B CA 1
ATOM 869 C C . GLU B 1 8 ? 8.547 -20.594 -10.609 1 88.44 8 GLU B C 1
ATOM 871 O O . GLU B 1 8 ? 9.398 -20.703 -9.719 1 88.44 8 GLU B O 1
ATOM 876 N N . ASN B 1 9 ? 8.914 -20.25 -11.82 1 84.56 9 ASN B N 1
ATOM 877 C CA . ASN B 1 9 ? 10.328 -20.281 -12.195 1 84.56 9 ASN B CA 1
ATOM 878 C C . ASN B 1 9 ? 10.812 -18.906 -12.656 1 84.56 9 ASN B C 1
ATOM 880 O O . ASN B 1 9 ? 11.859 -18.797 -13.297 1 84.56 9 ASN B O 1
ATOM 884 N N . VAL B 1 10 ? 10.062 -17.906 -12.32 1 91.31 10 VAL B N 1
ATOM 885 C CA . VAL B 1 10 ? 10.406 -16.547 -12.75 1 91.31 10 VAL B CA 1
ATOM 886 C C . VAL B 1 10 ? 10.672 -15.672 -11.531 1 91.31 10 VAL B C 1
ATOM 888 O O . VAL B 1 10 ? 9.836 -15.578 -10.625 1 91.31 10 VAL B O 1
ATOM 891 N N . GLU B 1 11 ? 11.891 -15.164 -11.453 1 95.62 11 GLU B N 1
ATOM 892 C CA . GLU B 1 11 ? 12.219 -14.227 -10.383 1 95.62 11 GLU B CA 1
ATOM 893 C C . GLU B 1 11 ? 11.992 -12.781 -10.82 1 95.62 11 GLU B C 1
ATOM 895 O O . GLU B 1 11 ? 12.5 -12.359 -11.859 1 95.62 11 GLU B O 1
ATOM 900 N N . GLU B 1 12 ? 11.156 -12.039 -10.117 1 97.06 12 GLU B N 1
ATOM 901 C CA . GLU B 1 12 ? 10.828 -10.648 -10.445 1 97.06 12 GLU B CA 1
ATOM 902 C C . GLU B 1 12 ? 10.789 -9.781 -9.195 1 97.06 12 GLU B C 1
ATOM 904 O O . GLU B 1 12 ? 10.68 -10.289 -8.078 1 97.06 12 GLU B O 1
ATOM 909 N N . LEU B 1 13 ? 10.914 -8.508 -9.422 1 97.88 13 LEU B N 1
ATOM 910 C CA . LEU B 1 13 ? 10.75 -7.523 -8.359 1 97.88 13 LEU B CA 1
ATOM 911 C C . LEU B 1 13 ? 9.289 -7.109 -8.227 1 97.88 13 LEU B C 1
ATOM 913 O O . LEU B 1 13 ? 8.617 -6.863 -9.227 1 97.88 13 LEU B O 1
ATOM 917 N N . PHE B 1 14 ? 8.82 -7.113 -6.977 1 98.44 14 PHE B N 1
ATOM 918 C CA . PHE B 1 14 ? 7.441 -6.742 -6.68 1 98.44 14 PHE B CA 1
ATOM 919 C C . PHE B 1 14 ? 7.395 -5.52 -5.77 1 98.44 14 PHE B C 1
ATOM 921 O O . PHE B 1 14 ? 8.172 -5.414 -4.82 1 98.44 14 PHE B O 1
ATOM 928 N N . LEU B 1 15 ? 6.516 -4.605 -6.129 1 98.19 15 LEU B N 1
ATOM 929 C CA . LEU B 1 15 ? 6.172 -3.527 -5.207 1 98.19 15 LEU B CA 1
ATOM 930 C C . LEU B 1 15 ? 5.34 -4.051 -4.043 1 98.19 15 LEU B C 1
ATOM 932 O O . LEU B 1 15 ? 4.336 -4.738 -4.25 1 98.19 15 LEU B O 1
ATOM 936 N N . ILE B 1 16 ? 5.777 -3.773 -2.812 1 98.56 16 ILE B N 1
ATOM 937 C CA . ILE B 1 16 ? 4.949 -4.09 -1.655 1 98.56 16 ILE B CA 1
ATOM 938 C C . ILE B 1 16 ? 3.852 -3.039 -1.503 1 98.56 16 ILE B C 1
ATOM 940 O O . ILE B 1 16 ? 4.141 -1.854 -1.325 1 98.56 16 ILE B O 1
ATOM 944 N N . ASP B 1 17 ? 2.615 -3.422 -1.62 1 98.19 17 ASP B N 1
ATOM 945 C CA . ASP B 1 17 ? 1.46 -2.539 -1.493 1 98.19 17 ASP B CA 1
ATOM 946 C C . ASP B 1 17 ? 0.493 -3.049 -0.427 1 98.19 17 ASP B C 1
ATOM 948 O O . ASP B 1 17 ? -0.378 -3.873 -0.716 1 98.19 17 ASP B O 1
ATOM 952 N N . THR B 1 18 ? 0.582 -2.506 0.758 1 98.25 18 THR B N 1
ATOM 953 C CA . THR B 1 18 ? -0.225 -2.975 1.879 1 98.25 18 THR B CA 1
ATOM 954 C C . THR B 1 18 ? -1.647 -2.43 1.786 1 98.25 18 THR B C 1
ATOM 956 O O . THR B 1 18 ? -2.516 -2.807 2.578 1 98.25 18 THR B O 1
ATOM 959 N N . GLY B 1 19 ? -1.952 -1.58 0.8 1 96.12 19 GLY B N 1
ATOM 960 C CA . GLY B 1 19 ? -3.316 -1.172 0.506 1 96.12 19 GLY B CA 1
ATOM 961 C C . GLY B 1 19 ? -4.098 -2.213 -0.274 1 96.12 19 GLY B C 1
ATOM 962 O O . GLY B 1 19 ? -5.324 -2.148 -0.352 1 96.12 19 GLY B O 1
ATOM 963 N N . PHE B 1 20 ? -3.383 -3.115 -0.827 1 96.44 20 PHE B N 1
ATOM 964 C CA . PHE B 1 20 ? -3.971 -4.242 -1.543 1 96.44 20 PHE B CA 1
ATOM 965 C C . PHE B 1 20 ? -4.09 -5.457 -0.634 1 96.44 20 PHE B C 1
ATOM 967 O O . PHE B 1 20 ? -3.08 -6.051 -0.25 1 96.44 20 PHE B O 1
ATOM 974 N N . SER B 1 21 ? -5.301 -5.941 -0.397 1 96.5 21 SER B N 1
ATOM 975 C CA . SER B 1 21 ? -5.527 -7 0.582 1 96.5 21 SER B CA 1
ATOM 976 C C . SER B 1 21 ? -5.297 -8.375 -0.031 1 96.5 21 SER B C 1
ATOM 978 O O . SER B 1 21 ? -5.258 -9.383 0.683 1 96.5 21 SER B O 1
ATOM 980 N N . GLY B 1 22 ? -5.109 -8.422 -1.352 1 97.75 22 GLY B N 1
ATOM 981 C CA . GLY B 1 22 ? -4.91 -9.688 -2.033 1 97.75 22 GLY B CA 1
ATOM 982 C C . GLY B 1 22 ? -3.486 -10.203 -1.921 1 97.75 22 GLY B C 1
ATOM 983 O O . GLY B 1 22 ? -2.695 -9.695 -1.124 1 97.75 22 GLY B O 1
ATOM 984 N N . ASP B 1 23 ? -3.242 -11.219 -2.713 1 98.56 23 ASP B N 1
ATOM 985 C CA . ASP B 1 23 ? -1.918 -11.828 -2.676 1 98.56 23 ASP B CA 1
ATOM 986 C C . ASP B 1 23 ? -0.966 -11.141 -3.65 1 98.56 23 ASP B C 1
ATOM 988 O O . ASP B 1 23 ? -0.145 -10.312 -3.246 1 98.56 23 ASP B O 1
ATOM 992 N N . LEU B 1 24 ? -1.205 -11.375 -4.961 1 98.62 24 LEU B N 1
ATOM 993 C CA . LEU B 1 24 ? -0.317 -10.836 -5.988 1 98.62 24 LEU B CA 1
ATOM 994 C C . LEU B 1 24 ? -1.116 -10.211 -7.125 1 98.62 24 LEU B C 1
ATOM 996 O O . LEU B 1 24 ? -2.168 -10.734 -7.508 1 98.62 24 LEU B O 1
ATOM 1000 N N . ILE B 1 25 ? -0.638 -9.203 -7.641 1 98.38 25 ILE B N 1
ATOM 1001 C CA . ILE B 1 25 ? -0.91 -8.75 -9 1 98.38 25 ILE B CA 1
ATOM 1002 C C . ILE B 1 25 ? 0.359 -8.852 -9.844 1 98.38 25 ILE B C 1
ATOM 1004 O O . ILE B 1 25 ? 1.436 -8.438 -9.406 1 98.38 25 ILE B O 1
ATOM 1008 N N . VAL B 1 26 ? 0.208 -9.445 -11.039 1 98.12 26 VAL B N 1
ATOM 1009 C CA . VAL B 1 26 ? 1.402 -9.641 -11.852 1 98.12 26 VAL B CA 1
ATOM 1010 C C . VAL B 1 26 ? 1.182 -9.055 -13.25 1 98.12 26 VAL B C 1
ATOM 1012 O O . VAL B 1 26 ? 0.051 -9.023 -13.742 1 98.12 26 VAL B O 1
ATOM 1015 N N . LYS B 1 27 ? 2.223 -8.633 -13.859 1 97 27 LYS B N 1
ATOM 1016 C CA . LYS B 1 27 ? 2.199 -8.18 -15.25 1 97 27 LYS B CA 1
ATOM 1017 C C . LYS B 1 27 ? 1.887 -9.336 -16.203 1 97 27 LYS B C 1
ATOM 1019 O O . LYS B 1 27 ? 2.027 -10.508 -15.828 1 97 27 LYS B O 1
ATOM 1024 N N . SER B 1 28 ? 1.604 -8.93 -17.375 1 96.62 28 SER B N 1
ATOM 1025 C CA . SER B 1 28 ? 1.152 -9.906 -18.359 1 96.62 28 SER B CA 1
ATOM 1026 C C . SER B 1 28 ? 2.229 -10.953 -18.641 1 96.62 28 SER B C 1
ATOM 1028 O O . SER B 1 28 ? 1.93 -12.141 -18.75 1 96.62 28 SER B O 1
ATOM 1030 N N . ASP B 1 29 ? 3.459 -10.547 -18.703 1 95.81 29 ASP B N 1
ATOM 1031 C CA . ASP B 1 29 ? 4.531 -11.477 -19.047 1 95.81 29 ASP B CA 1
ATOM 1032 C C . ASP B 1 29 ? 4.723 -12.516 -17.953 1 95.81 29 ASP B C 1
ATOM 1034 O O . ASP B 1 29 ? 4.977 -13.688 -18.234 1 95.81 29 ASP B O 1
ATOM 1038 N N . VAL B 1 30 ? 4.598 -12.094 -16.719 1 96.81 30 VAL B N 1
ATOM 1039 C CA . VAL B 1 30 ? 4.691 -13.023 -15.594 1 96.81 30 VAL B CA 1
ATOM 1040 C C . VAL B 1 30 ? 3.484 -13.961 -15.594 1 96.81 30 VAL B C 1
ATOM 1042 O O . VAL B 1 30 ? 3.633 -15.172 -15.43 1 96.81 30 VAL B O 1
ATOM 1045 N N . PHE B 1 31 ? 2.297 -13.406 -15.789 1 97.56 31 PHE B N 1
ATOM 1046 C CA . PHE B 1 31 ? 1.06 -14.172 -15.797 1 97.56 31 PHE B CA 1
ATOM 1047 C C . PHE B 1 31 ? 1.107 -15.273 -16.844 1 97.56 31 PHE B C 1
ATOM 1049 O O . PHE B 1 31 ? 0.685 -16.406 -16.594 1 97.56 31 PHE B O 1
ATOM 1056 N N . ASP B 1 32 ? 1.65 -14.922 -17.984 1 96.19 32 ASP B N 1
ATOM 1057 C CA . ASP B 1 32 ? 1.707 -15.844 -19.125 1 96.19 32 ASP B CA 1
ATOM 1058 C C . ASP B 1 32 ? 2.662 -17 -18.844 1 96.19 32 ASP B C 1
ATOM 1060 O O . ASP B 1 32 ? 2.51 -18.078 -19.422 1 96.19 32 ASP B O 1
ATOM 1064 N N . GLU B 1 33 ? 3.57 -16.812 -17.984 1 95.38 33 GLU B N 1
ATOM 1065 C CA . GLU B 1 33 ? 4.562 -17.828 -17.688 1 95.38 33 GLU B CA 1
ATOM 1066 C C . GLU B 1 33 ? 4.008 -18.859 -16.703 1 95.38 33 GLU B C 1
ATOM 1068 O O . GLU B 1 33 ? 4.59 -19.938 -16.531 1 95.38 33 GLU B O 1
ATOM 1073 N N . ILE B 1 34 ? 2.957 -18.516 -16.047 1 96.38 34 ILE B N 1
ATOM 1074 C CA . ILE B 1 34 ? 2.338 -19.438 -15.102 1 96.38 34 ILE B CA 1
ATOM 1075 C C . ILE B 1 34 ? 1.54 -20.5 -15.852 1 96.38 34 ILE B C 1
ATOM 1077 O O . ILE B 1 34 ? 0.69 -20.172 -16.688 1 96.38 34 ILE B O 1
ATOM 1081 N N . SER B 1 35 ? 1.747 -21.734 -15.523 1 95.12 35 SER B N 1
ATOM 1082 C CA . SER B 1 35 ? 1.197 -22.844 -16.297 1 95.12 35 SER B CA 1
ATOM 1083 C C . SER B 1 35 ? -0.273 -23.062 -15.961 1 95.12 35 SER B C 1
ATOM 1085 O O . SER B 1 35 ? -1.037 -23.547 -16.797 1 95.12 35 SER B O 1
ATOM 1087 N N . ALA B 1 36 ? -0.644 -22.703 -14.812 1 96.06 36 ALA B N 1
ATOM 1088 C CA . ALA B 1 36 ? -2.016 -22.953 -14.367 1 96.06 36 ALA B CA 1
ATOM 1089 C C . ALA B 1 36 ? -3.018 -22.281 -15.305 1 96.06 36 ALA B C 1
ATOM 1091 O O . ALA B 1 36 ? -2.727 -21.234 -15.891 1 96.06 36 ALA B O 1
ATOM 1092 N N . LYS B 1 37 ? -4.211 -22.844 -15.445 1 97.19 37 LYS B N 1
ATOM 1093 C CA . LYS B 1 37 ? -5.281 -22.25 -16.25 1 97.19 37 LYS B CA 1
ATOM 1094 C C . LYS B 1 37 ? -5.875 -21.031 -15.57 1 97.19 37 LYS B C 1
ATOM 1096 O O . LYS B 1 37 ? -6.125 -21.031 -14.367 1 97.19 37 LYS B O 1
ATOM 1101 N N . PRO B 1 38 ? -6.094 -20.031 -16.359 1 98.25 38 PRO B N 1
ATOM 1102 C CA . PRO B 1 38 ? -6.715 -18.844 -15.781 1 98.25 38 PRO B CA 1
ATOM 1103 C C . PRO B 1 38 ? -8.18 -19.062 -15.414 1 98.25 38 PRO B C 1
ATOM 1105 O O . PRO B 1 38 ? -8.867 -19.875 -16.031 1 98.25 38 PRO B O 1
ATOM 1108 N N . SER B 1 39 ? -8.641 -18.406 -14.375 1 98.62 39 SER B N 1
ATOM 1109 C CA . SER B 1 39 ? -10.047 -18.328 -13.984 1 98.62 39 SER B CA 1
ATOM 1110 C C . SER B 1 39 ? -10.438 -16.906 -13.609 1 98.62 39 SER B C 1
ATOM 1112 O O . SER B 1 39 ? -9.617 -15.992 -13.68 1 98.62 39 SER B O 1
ATOM 1114 N N . ASP B 1 40 ? -11.703 -16.703 -13.32 1 98.62 40 ASP B N 1
ATOM 1115 C CA . ASP B 1 40 ? -12.211 -15.391 -12.93 1 98.62 40 ASP B CA 1
ATOM 1116 C C . ASP B 1 40 ? -11.633 -14.961 -11.586 1 98.62 40 ASP B C 1
ATOM 1118 O O . ASP B 1 40 ? -11.727 -15.688 -10.594 1 98.62 40 ASP B O 1
ATOM 1122 N N . GLY B 1 41 ? -11.031 -13.812 -11.617 1 98.38 41 GLY B N 1
ATOM 1123 C CA . GLY B 1 41 ? -10.398 -13.289 -10.406 1 98.38 41 GLY B CA 1
ATOM 1124 C C . GLY B 1 41 ? -11.234 -12.25 -9.695 1 98.38 41 GLY B C 1
ATOM 1125 O O . GLY B 1 41 ? -10.812 -11.688 -8.688 1 98.38 41 GLY B O 1
ATOM 1126 N N . GLY B 1 42 ? -12.32 -11.945 -10.219 1 97.75 42 GLY B N 1
ATOM 1127 C CA . GLY B 1 42 ? -13.172 -10.914 -9.641 1 97.75 42 GLY B CA 1
ATOM 1128 C C . GLY B 1 42 ? -12.758 -9.508 -10.039 1 97.75 42 GLY B C 1
ATOM 1129 O O . GLY B 1 42 ? -12.25 -9.297 -11.148 1 97.75 42 GLY B O 1
ATOM 1130 N N . GLU B 1 43 ? -13.117 -8.516 -9.156 1 96.62 43 GLU B N 1
ATOM 1131 C CA . GLU B 1 43 ? -12.828 -7.113 -9.438 1 96.62 43 GLU B CA 1
ATOM 1132 C C . GLU B 1 43 ? -11.875 -6.535 -8.391 1 96.62 43 GLU B C 1
ATOM 1134 O O . GLU B 1 43 ? -11.945 -6.891 -7.215 1 96.62 43 GLU B O 1
ATOM 1139 N N . ILE B 1 44 ? -11 -5.723 -8.898 1 94.94 44 ILE B N 1
ATOM 1140 C CA . ILE B 1 44 ? -10.125 -4.918 -8.055 1 94.94 44 ILE B CA 1
ATOM 1141 C C . ILE B 1 44 ? -10.5 -3.441 -8.18 1 94.94 44 ILE B C 1
ATOM 1143 O O . ILE B 1 44 ? -10.492 -2.883 -9.281 1 94.94 44 ILE B O 1
ATOM 1147 N N . CYS B 1 45 ? -10.828 -2.904 -7.047 1 91.75 45 CYS B N 1
ATOM 1148 C CA . CYS B 1 45 ? -11.18 -1.489 -7.051 1 91.75 45 CYS B CA 1
ATOM 1149 C C . CYS B 1 45 ? -10.016 -0.631 -6.586 1 91.75 45 CYS B C 1
ATOM 1151 O O . CYS B 1 45 ? -9.445 -0.875 -5.52 1 91.75 45 CYS B O 1
ATOM 1153 N N . VAL B 1 46 ? -9.695 0.384 -7.383 1 88.5 46 VAL B N 1
ATOM 1154 C CA . VAL B 1 46 ? -8.539 1.218 -7.066 1 88.5 46 VAL B CA 1
ATOM 1155 C C . VAL B 1 46 ? -9.016 2.557 -6.5 1 88.5 46 VAL B C 1
ATOM 1157 O O . VAL B 1 46 ? -8.219 3.307 -5.922 1 88.5 46 VAL B O 1
ATOM 1160 N N . ALA B 1 47 ? -10.242 2.908 -6.672 1 84.94 47 ALA B N 1
ATOM 1161 C CA . ALA B 1 47 ? -10.914 4.086 -6.129 1 84.94 47 ALA B CA 1
ATOM 1162 C C . ALA B 1 47 ? -12.422 3.867 -6.043 1 84.94 47 ALA B C 1
ATOM 1164 O O . ALA B 1 47 ? -12.922 2.809 -6.43 1 84.94 47 ALA B O 1
ATOM 1165 N N . LYS B 1 48 ? -12.961 4.879 -5.418 1 82.44 48 LYS B N 1
ATOM 1166 C CA . LYS B 1 48 ? -14.414 4.789 -5.336 1 82.44 48 LYS B CA 1
ATOM 1167 C C . LYS B 1 48 ? -15.031 4.621 -6.719 1 82.44 48 LYS B C 1
ATOM 1169 O O . LYS B 1 48 ? -14.766 5.41 -7.625 1 82.44 48 LYS B O 1
ATOM 1174 N N . ASP B 1 49 ? -15.641 3.539 -6.949 1 84.69 49 ASP B N 1
ATOM 1175 C CA . ASP B 1 49 ? -16.422 3.23 -8.141 1 84.69 49 ASP B CA 1
ATOM 1176 C C . ASP B 1 49 ? -15.508 3.004 -9.352 1 84.69 49 ASP B C 1
ATOM 1178 O O . ASP B 1 49 ? -15.938 3.174 -10.492 1 84.69 49 ASP B O 1
ATOM 1182 N N . LEU B 1 50 ? -14.289 2.797 -9.125 1 90.25 50 LEU B N 1
ATOM 1183 C CA . LEU B 1 50 ? -13.352 2.475 -10.188 1 90.25 50 LEU B CA 1
ATOM 1184 C C . LEU B 1 50 ? -12.719 1.106 -9.961 1 90.25 50 LEU B C 1
ATOM 1186 O O . LEU B 1 50 ? -11.734 0.985 -9.227 1 90.25 50 LEU B O 1
ATOM 1190 N N . CYS B 1 51 ? -13.328 0.192 -10.719 1 94.31 51 CYS B N 1
ATOM 1191 C CA . CYS B 1 51 ? -12.922 -1.197 -10.531 1 94.31 51 CYS B CA 1
ATOM 1192 C C . CYS B 1 51 ? -12.555 -1.84 -11.867 1 94.31 51 CYS B C 1
ATOM 1194 O O . CYS B 1 51 ? -13.078 -1.454 -12.914 1 94.31 51 CYS B O 1
ATOM 1196 N N . PHE B 1 52 ? -11.695 -2.736 -11.797 1 95.62 52 PHE B N 1
ATOM 1197 C CA . PHE B 1 52 ? -11.234 -3.465 -12.977 1 95.62 52 PHE B CA 1
ATOM 1198 C C . PHE B 1 52 ? -11.406 -4.965 -12.789 1 95.62 52 PHE B C 1
ATOM 1200 O O . PHE B 1 52 ? -11.227 -5.484 -11.688 1 95.62 52 PHE B O 1
ATOM 1207 N N . SER B 1 53 ? -11.711 -5.625 -13.852 1 97.5 53 SER B N 1
ATOM 1208 C CA . SER B 1 53 ? -11.797 -7.082 -13.828 1 97.5 53 SER B CA 1
ATOM 1209 C C . SER B 1 53 ? -10.414 -7.715 -13.859 1 97.5 53 SER B C 1
ATOM 1211 O O . SER B 1 53 ? -9.508 -7.211 -14.523 1 97.5 53 SER B O 1
ATOM 1213 N N . ALA B 1 54 ? -10.344 -8.898 -13.227 1 98.5 54 ALA B N 1
ATOM 1214 C CA . ALA B 1 54 ? -9.062 -9.602 -13.172 1 98.5 54 ALA B CA 1
ATOM 1215 C C . ALA B 1 54 ? -9.227 -11.07 -13.578 1 98.5 54 ALA B C 1
ATOM 1217 O O . ALA B 1 54 ? -10.297 -11.656 -13.398 1 98.5 54 ALA B O 1
ATOM 1218 N N . LEU B 1 55 ? -8.219 -11.602 -14.133 1 98.75 55 LEU B N 1
ATOM 1219 C CA . LEU B 1 55 ? -8.031 -13.047 -14.203 1 98.75 55 LEU B CA 1
ATOM 1220 C C . LEU B 1 55 ? -7.098 -13.523 -13.094 1 98.75 55 LEU B C 1
ATOM 1222 O O . LEU B 1 55 ? -6.281 -12.742 -12.586 1 98.75 55 LEU B O 1
ATOM 1226 N N . GLN B 1 56 ? -7.25 -14.812 -12.773 1 98.81 56 GLN B N 1
ATOM 1227 C CA . GLN B 1 56 ? -6.402 -15.305 -11.695 1 98.81 56 GLN B CA 1
ATOM 1228 C C . GLN B 1 56 ? -5.801 -16.656 -12.047 1 98.81 56 GLN B C 1
ATOM 1230 O O . GLN B 1 56 ? -6.375 -17.422 -12.836 1 98.81 56 GLN B O 1
ATOM 1235 N N . LYS B 1 57 ? -4.699 -16.906 -11.539 1 98.5 57 LYS B N 1
ATOM 1236 C CA . LYS B 1 57 ? -4.078 -18.219 -11.477 1 98.5 57 LYS B CA 1
ATOM 1237 C C . LYS B 1 57 ? -3.576 -18.531 -10.062 1 98.5 57 LYS B C 1
ATOM 1239 O O . LYS B 1 57 ? -3.129 -17.625 -9.352 1 98.5 57 LYS B O 1
ATOM 1244 N N . VAL B 1 58 ? -3.695 -19.75 -9.648 1 97.94 58 VAL B N 1
ATOM 1245 C CA . VAL B 1 58 ? -3.115 -20.172 -8.383 1 97.94 58 VAL B CA 1
ATOM 1246 C C . VAL B 1 58 ? -1.67 -20.625 -8.602 1 97.94 58 VAL B C 1
ATOM 1248 O O . VAL B 1 58 ? -1.387 -21.406 -9.5 1 97.94 58 VAL B O 1
ATOM 1251 N N . VAL B 1 59 ? -0.77 -20.094 -7.77 1 97.44 59 VAL B N 1
ATOM 1252 C CA . VAL B 1 59 ? 0.649 -20.328 -8.008 1 97.44 59 VAL B CA 1
ATOM 1253 C C 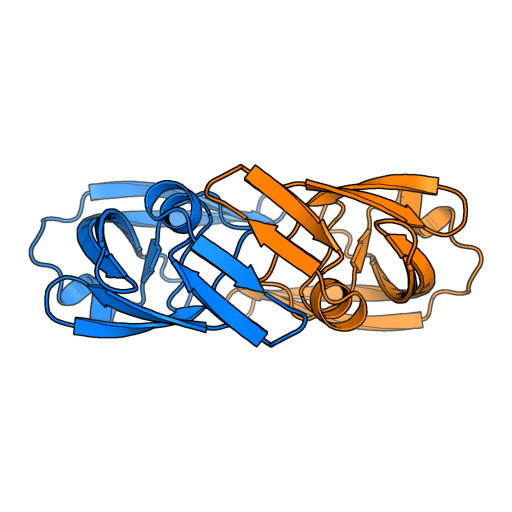. VAL B 1 59 ? 1.377 -20.5 -6.676 1 97.44 59 VAL B C 1
ATOM 1255 O O . VAL B 1 59 ? 0.921 -20 -5.648 1 97.44 59 VAL B O 1
ATOM 1258 N N . SER B 1 60 ? 2.475 -21.203 -6.727 1 95.94 60 SER B N 1
ATOM 1259 C CA . SER B 1 60 ? 3.408 -21.25 -5.605 1 95.94 60 SER B CA 1
ATOM 1260 C C . SER B 1 60 ? 4.488 -20.172 -5.746 1 95.94 60 SER B C 1
ATOM 1262 O O . SER B 1 60 ? 5.098 -20.047 -6.809 1 95.94 60 SER B O 1
ATOM 1264 N N . VAL B 1 61 ? 4.703 -19.453 -4.684 1 96.62 61 VAL B N 1
ATOM 1265 C CA . VAL B 1 61 ? 5.684 -18.375 -4.699 1 96.62 61 VAL B CA 1
ATOM 1266 C C . VAL B 1 61 ? 6.727 -18.609 -3.609 1 96.62 61 VAL B C 1
ATOM 1268 O O . VAL B 1 61 ? 6.41 -19.125 -2.539 1 96.62 61 VAL B O 1
ATOM 1271 N N . ASN B 1 62 ? 7.914 -18.312 -3.996 1 96.31 62 ASN B N 1
ATOM 1272 C CA . ASN B 1 62 ? 8.992 -18.281 -3.018 1 96.31 62 ASN B CA 1
ATOM 1273 C C . ASN B 1 62 ? 9.367 -16.844 -2.643 1 96.31 62 ASN B C 1
ATOM 1275 O O . ASN B 1 62 ? 9.648 -16.031 -3.514 1 96.31 62 ASN B O 1
ATOM 1279 N N . ILE B 1 63 ? 9.25 -16.578 -1.354 1 95.19 63 ILE B N 1
ATOM 1280 C CA . ILE B 1 63 ? 9.617 -15.266 -0.835 1 95.19 63 ILE B CA 1
ATOM 1281 C C . ILE B 1 63 ? 10.484 -15.422 0.409 1 95.19 63 ILE B C 1
ATOM 1283 O O . ILE B 1 63 ? 10.055 -16.016 1.403 1 95.19 63 ILE B O 1
ATOM 1287 N N . LEU B 1 64 ? 11.664 -14.898 0.414 1 93.31 64 LEU B N 1
ATOM 1288 C CA . LEU B 1 64 ? 12.625 -14.992 1.507 1 93.31 64 LEU B CA 1
ATOM 1289 C C . LEU B 1 64 ? 12.727 -16.422 2.014 1 93.31 64 LEU B C 1
ATOM 1291 O O . LEU B 1 64 ? 12.633 -16.672 3.217 1 93.31 64 LEU B O 1
ATOM 1295 N N . SER B 1 65 ? 12.734 -17.391 1.173 1 87.19 65 SER B N 1
ATOM 1296 C CA . SER B 1 65 ? 12.961 -18.812 1.411 1 87.19 65 SER B CA 1
ATOM 1297 C C . SER B 1 65 ? 11.703 -19.5 1.939 1 87.19 65 SER B C 1
ATOM 1299 O O . SER B 1 65 ? 11.773 -20.594 2.502 1 87.19 65 SER B O 1
ATOM 1301 N N . ARG B 1 66 ? 10.594 -18.797 1.848 1 92.62 66 ARG B N 1
ATOM 1302 C CA . ARG B 1 66 ? 9.305 -19.391 2.191 1 92.62 66 ARG B CA 1
ATOM 1303 C C . ARG B 1 66 ? 8.477 -19.656 0.94 1 92.62 66 ARG B C 1
ATOM 1305 O O . ARG B 1 66 ? 8.414 -18.812 0.037 1 92.62 66 ARG B O 1
ATOM 1312 N N . GLN B 1 67 ? 7.957 -20.781 0.942 1 94.88 67 GLN B N 1
ATOM 1313 C CA . GLN B 1 67 ? 7.047 -21.141 -0.145 1 94.88 67 GLN B CA 1
ATOM 1314 C C . GLN B 1 67 ? 5.594 -20.953 0.276 1 94.88 67 GLN B C 1
ATOM 1316 O O . GLN B 1 67 ? 5.164 -21.516 1.289 1 94.88 67 GLN B O 1
ATOM 1321 N N . ILE B 1 68 ? 4.855 -20.234 -0.502 1 95.75 68 ILE B N 1
ATOM 1322 C CA . ILE B 1 68 ? 3.475 -19.906 -0.168 1 95.75 68 ILE B CA 1
ATOM 1323 C C . ILE B 1 68 ? 2.59 -20.094 -1.398 1 95.75 68 ILE B C 1
ATOM 1325 O O . ILE B 1 68 ? 2.986 -19.75 -2.514 1 95.75 68 ILE B O 1
ATOM 1329 N N . LEU B 1 69 ? 1.424 -20.625 -1.159 1 96.75 69 LEU B N 1
ATOM 1330 C CA . LEU B 1 69 ? 0.412 -20.688 -2.209 1 96.75 69 LEU B CA 1
ATOM 1331 C C . LEU B 1 69 ? -0.332 -19.359 -2.32 1 96.75 69 LEU B C 1
ATOM 1333 O O . LEU B 1 69 ? -0.797 -18.812 -1.315 1 96.75 69 LEU B O 1
ATOM 1337 N N . CYS B 1 70 ? -0.427 -18.844 -3.576 1 97.44 70 CYS B N 1
ATOM 1338 C CA . CYS B 1 70 ? -0.972 -17.5 -3.777 1 97.44 70 CYS B CA 1
ATOM 1339 C C . CYS B 1 70 ? -1.926 -17.484 -4.965 1 97.44 70 CYS B C 1
ATOM 1341 O O . CYS B 1 70 ? -1.858 -18.344 -5.84 1 97.44 70 CYS B O 1
ATOM 1343 N N . ARG B 1 71 ? -2.818 -16.547 -4.91 1 98.25 71 ARG B N 1
ATOM 1344 C CA . ARG B 1 71 ? -3.553 -16.109 -6.094 1 98.25 71 ARG B CA 1
ATOM 1345 C C . ARG B 1 71 ? -2.812 -14.992 -6.82 1 98.25 71 ARG B C 1
ATOM 1347 O O . ARG B 1 71 ? -2.527 -13.945 -6.23 1 98.25 71 ARG B O 1
ATOM 1354 N N . ALA B 1 72 ? -2.471 -15.258 -8.023 1 98.69 72 ALA B N 1
ATOM 1355 C CA . ALA B 1 72 ? -1.889 -14.227 -8.875 1 98.69 72 ALA B CA 1
ATOM 1356 C C . ALA B 1 72 ? -2.938 -13.625 -9.805 1 98.69 72 ALA B C 1
ATOM 1358 O O . ALA B 1 72 ? -3.518 -14.328 -10.633 1 98.69 72 ALA B O 1
ATOM 1359 N N . LEU B 1 73 ? -3.133 -12.383 -9.664 1 98.75 73 LEU B N 1
ATOM 1360 C CA . LEU B 1 73 ? -4.109 -11.68 -10.492 1 98.75 73 LEU B CA 1
ATOM 1361 C C . LEU B 1 73 ? -3.424 -10.961 -11.648 1 98.75 73 LEU B C 1
ATOM 1363 O O . LEU B 1 73 ? -2.348 -10.383 -11.477 1 98.75 73 LEU B O 1
ATOM 1367 N N . TRP B 1 74 ? -4.078 -10.992 -12.742 1 98.5 74 TRP B N 1
ATOM 1368 C CA . TRP B 1 74 ? -3.723 -10.109 -13.844 1 98.5 74 TRP B CA 1
ATOM 1369 C C . TRP B 1 74 ? -4.828 -9.086 -14.102 1 98.5 74 TRP B C 1
ATOM 1371 O O . TRP B 1 74 ? -5.98 -9.453 -14.328 1 98.5 74 TRP B O 1
ATOM 1381 N N . VAL B 1 75 ? -4.504 -7.895 -13.977 1 97.75 75 VAL B N 1
ATOM 1382 C CA . VAL B 1 75 ? -5.348 -6.738 -14.25 1 97.75 75 VAL B CA 1
ATOM 1383 C C . VAL B 1 75 ? -4.73 -5.891 -15.359 1 97.75 75 VAL B C 1
ATOM 1385 O O . VAL B 1 75 ? -3.723 -5.211 -15.141 1 97.75 75 VAL B O 1
ATOM 1388 N N . PRO B 1 76 ? -5.289 -5.812 -16.469 1 95.44 76 PRO B N 1
ATOM 1389 C CA . PRO B 1 76 ? -4.66 -5.172 -17.625 1 95.44 76 PRO B CA 1
ATOM 1390 C C . PRO B 1 76 ? -4.273 -3.719 -17.359 1 95.44 76 PRO B C 1
ATOM 1392 O O . PRO B 1 76 ? -3.289 -3.225 -17.922 1 95.44 76 PRO B O 1
ATOM 1395 N N . GLU B 1 77 ? -4.98 -3.021 -16.516 1 93.56 77 GLU B N 1
ATOM 1396 C CA . GLU B 1 77 ? -4.797 -1.596 -16.266 1 93.56 77 GLU B CA 1
ATOM 1397 C C . GLU B 1 77 ? -3.646 -1.349 -15.289 1 93.56 77 GLU B C 1
ATOM 1399 O O . GLU B 1 77 ? -3.199 -0.212 -15.125 1 93.56 77 GLU B O 1
ATOM 1404 N N . ILE B 1 78 ? -3.096 -2.445 -14.734 1 94.38 78 ILE B N 1
ATOM 1405 C CA . ILE B 1 78 ? -2.02 -2.316 -13.758 1 94.38 78 ILE B CA 1
ATOM 1406 C C . ILE B 1 78 ? -0.73 -2.9 -14.328 1 94.38 78 ILE B C 1
ATOM 1408 O O . ILE B 1 78 ? -0.636 -4.109 -14.555 1 94.38 78 ILE B O 1
ATOM 1412 N N . GLU B 1 79 ? 0.251 -2.057 -14.539 1 92.25 79 GLU B N 1
ATOM 1413 C CA . GLU B 1 79 ? 1.485 -2.477 -15.195 1 92.25 79 GLU B CA 1
ATOM 1414 C C . GLU B 1 79 ? 2.627 -2.609 -14.188 1 92.25 79 GLU B C 1
ATOM 1416 O O . GLU B 1 79 ? 3.734 -2.127 -14.438 1 92.25 79 GLU B O 1
ATOM 1421 N N . GLU B 1 80 ? 2.318 -3.162 -13.102 1 95.19 80 GLU B N 1
ATOM 1422 C CA . GLU B 1 80 ? 3.301 -3.371 -12.039 1 95.19 80 GLU B CA 1
ATOM 1423 C C . GLU B 1 80 ? 3.113 -4.73 -11.375 1 95.19 80 GLU B C 1
ATOM 1425 O O . GLU B 1 80 ? 1.994 -5.246 -11.305 1 95.19 80 GLU B O 1
ATOM 1430 N N . ASN B 1 81 ? 4.195 -5.336 -11 1 98 81 ASN B N 1
ATOM 1431 C CA . ASN B 1 81 ? 4.125 -6.461 -10.07 1 98 81 ASN B CA 1
ATOM 1432 C C . ASN B 1 81 ? 3.92 -5.992 -8.633 1 98 81 ASN B C 1
ATOM 1434 O O . ASN B 1 81 ? 4.727 -5.223 -8.109 1 98 81 ASN B O 1
ATOM 1438 N N . ILE B 1 82 ? 2.832 -6.484 -8.047 1 98.31 82 ILE B N 1
ATOM 1439 C CA . ILE B 1 82 ? 2.469 -6.039 -6.707 1 98.31 82 ILE B CA 1
ATOM 1440 C C . ILE B 1 82 ? 2.32 -7.246 -5.785 1 98.31 82 ILE B C 1
ATOM 1442 O O . ILE B 1 82 ? 1.746 -8.266 -6.176 1 98.31 82 ILE B O 1
ATOM 1446 N N . VAL B 1 83 ? 2.922 -7.188 -4.617 1 98.69 83 VAL B N 1
ATOM 1447 C CA . VAL B 1 83 ? 2.633 -8.125 -3.539 1 98.69 83 VAL B CA 1
ATOM 1448 C C . VAL B 1 83 ? 1.797 -7.438 -2.463 1 98.69 83 VAL B C 1
ATOM 1450 O O . VAL B 1 83 ? 2.139 -6.344 -2.01 1 98.69 83 VAL B O 1
ATOM 1453 N N . GLY B 1 84 ? 0.705 -8.039 -2.168 1 98.44 84 GLY B N 1
ATOM 1454 C CA . GLY B 1 84 ? -0.233 -7.438 -1.231 1 98.44 84 GLY B CA 1
ATOM 1455 C C . GLY B 1 84 ? -0.102 -7.988 0.176 1 98.44 84 GLY B C 1
ATOM 1456 O O . GLY B 1 84 ? 0.824 -8.75 0.468 1 98.44 84 GLY B O 1
ATOM 1457 N N . GLU B 1 85 ? -0.976 -7.582 0.994 1 97.81 85 GLU B N 1
ATOM 1458 C CA . GLU B 1 85 ? -0.95 -7.926 2.412 1 97.81 85 GLU B CA 1
ATOM 1459 C C . GLU B 1 85 ? -1.14 -9.422 2.623 1 97.81 85 GLU B C 1
ATOM 1461 O O . GLU B 1 85 ? -0.621 -9.992 3.588 1 97.81 85 GLU B O 1
ATOM 1466 N N . GLY B 1 86 ? -1.959 -10.055 1.739 1 97.81 86 GLY B N 1
ATOM 1467 C CA . GLY B 1 86 ? -2.189 -11.484 1.869 1 97.81 86 GLY B CA 1
ATOM 1468 C C . GLY B 1 86 ? -0.906 -12.289 1.952 1 97.81 86 GLY B C 1
ATOM 1469 O O . GLY B 1 86 ? -0.776 -13.172 2.801 1 97.81 86 GLY B O 1
ATOM 1470 N N . VAL B 1 87 ? 0.014 -11.914 1.139 1 97.44 87 VAL B N 1
ATOM 1471 C CA . VAL B 1 87 ? 1.281 -12.641 1.104 1 97.44 87 VAL B CA 1
ATOM 1472 C C . VAL B 1 87 ? 2.111 -12.281 2.338 1 97.44 87 VAL B C 1
ATOM 1474 O O . VAL B 1 87 ? 2.77 -13.148 2.918 1 97.44 87 VAL B O 1
ATOM 1477 N N . LEU B 1 88 ? 2.123 -11 2.715 1 97.56 88 LEU B N 1
ATOM 1478 C CA . LEU B 1 88 ? 2.883 -10.562 3.879 1 97.56 88 LEU B CA 1
ATOM 1479 C C . LEU B 1 88 ? 2.436 -11.305 5.133 1 97.56 88 LEU B C 1
ATOM 1481 O O . LEU B 1 88 ? 3.266 -11.695 5.957 1 97.56 88 LEU B O 1
ATOM 1485 N N . ILE B 1 89 ? 1.145 -11.5 5.234 1 97.25 89 ILE B N 1
ATOM 1486 C CA . ILE B 1 89 ? 0.569 -12.195 6.375 1 97.25 89 ILE B CA 1
ATOM 1487 C C . ILE B 1 89 ? 0.958 -13.672 6.328 1 97.25 89 ILE B C 1
ATOM 1489 O O . ILE B 1 89 ? 1.442 -14.227 7.316 1 97.25 89 ILE B O 1
ATOM 1493 N N . LYS B 1 90 ? 0.744 -14.305 5.16 1 96.62 90 LYS B N 1
ATOM 1494 C CA . LYS B 1 90 ? 1.056 -15.719 5.008 1 96.62 90 LYS B CA 1
ATOM 1495 C C . LYS B 1 90 ? 2.525 -16 5.312 1 96.62 90 LYS B C 1
ATOM 1497 O O . LYS B 1 90 ? 2.857 -17.016 5.91 1 96.62 90 LYS B O 1
ATOM 1502 N N . ALA B 1 91 ? 3.4 -15.055 4.902 1 96.06 91 ALA B N 1
ATOM 1503 C CA . ALA B 1 91 ? 4.84 -15.258 5.043 1 96.06 91 ALA B CA 1
ATOM 1504 C C . ALA B 1 91 ? 5.336 -14.742 6.391 1 96.06 91 ALA B C 1
ATOM 1506 O O . ALA B 1 91 ? 6.469 -15.023 6.793 1 96.06 91 ALA B O 1
ATOM 1507 N N . GLY B 1 92 ? 4.527 -13.938 7.098 1 96.31 92 GLY B N 1
ATOM 1508 C CA . GLY B 1 92 ? 4.93 -13.359 8.367 1 96.31 92 GLY B CA 1
ATOM 1509 C C . GLY B 1 92 ? 6.082 -12.383 8.242 1 96.31 92 GLY B C 1
ATOM 1510 O O . GLY B 1 92 ? 7.027 -12.422 9.031 1 96.31 92 GLY B O 1
ATOM 1511 N N . LEU B 1 93 ? 6.051 -11.5 7.301 1 96.81 93 LEU B N 1
ATOM 1512 C CA . LEU B 1 93 ? 7.184 -10.633 7 1 96.81 93 LEU B CA 1
ATOM 1513 C C . LEU B 1 93 ? 7.207 -9.422 7.934 1 96.81 93 LEU B C 1
ATOM 1515 O O . LEU B 1 93 ? 6.164 -9 8.43 1 96.81 93 LEU B O 1
ATOM 1519 N N . LEU B 1 94 ? 8.406 -8.984 8.133 1 97.06 94 LEU B N 1
ATOM 1520 C CA . LEU B 1 94 ? 8.656 -7.738 8.852 1 97.06 94 LEU B CA 1
ATOM 1521 C C . LEU B 1 94 ? 9.141 -6.652 7.902 1 97.06 94 LEU B C 1
ATOM 1523 O O . LEU B 1 94 ? 10.141 -6.836 7.199 1 97.06 94 LEU B O 1
ATOM 1527 N N . LEU B 1 95 ? 8.438 -5.57 7.832 1 97.94 95 LEU B N 1
ATOM 1528 C CA . LEU B 1 95 ? 8.875 -4.387 7.102 1 97.94 95 LEU B CA 1
ATOM 1529 C C . LEU B 1 95 ? 9.438 -3.338 8.055 1 97.94 95 LEU B C 1
ATOM 1531 O O . LEU B 1 95 ? 8.719 -2.812 8.906 1 97.94 95 LEU B O 1
ATOM 1535 N N . ASP B 1 96 ? 10.734 -3.062 7.906 1 97.62 96 ASP B N 1
ATOM 1536 C CA . ASP B 1 96 ? 11.453 -2.127 8.766 1 97.62 96 ASP B CA 1
ATOM 1537 C C . ASP B 1 96 ? 11.781 -0.836 8.016 1 97.62 96 ASP B C 1
ATOM 1539 O O . ASP B 1 96 ? 12.75 -0.782 7.254 1 97.62 96 ASP B O 1
ATOM 1543 N N . TYR B 1 97 ? 11.102 0.204 8.289 1 97.19 97 TYR B N 1
ATOM 1544 C CA . TYR B 1 97 ? 11.289 1.451 7.555 1 97.19 97 TYR B CA 1
ATOM 1545 C C . TYR B 1 97 ? 12.359 2.312 8.211 1 97.19 97 TYR B C 1
ATOM 1547 O O . TYR B 1 97 ? 12.781 3.326 7.645 1 97.19 97 TYR B O 1
ATOM 1555 N N . LYS B 1 98 ? 12.812 1.911 9.359 1 95.06 98 LYS B N 1
ATOM 1556 C CA . LYS B 1 98 ? 13.977 2.566 9.953 1 95.06 98 LYS B CA 1
ATOM 1557 C C . LYS B 1 98 ? 15.258 2.18 9.219 1 95.06 98 LYS B C 1
ATOM 1559 O O . LYS B 1 98 ? 16.062 3.045 8.859 1 95.06 98 LYS B O 1
ATOM 1564 N N . ASN B 1 9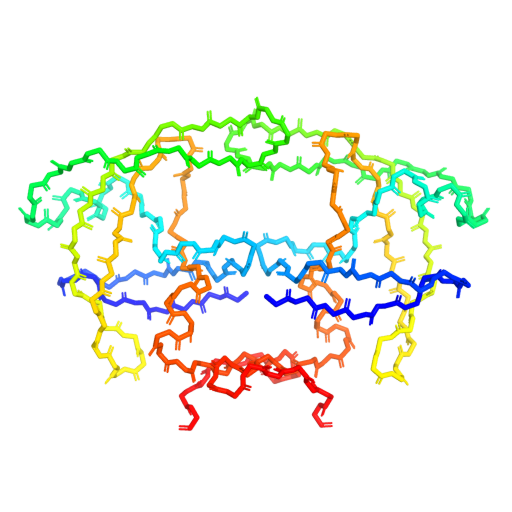9 ? 15.383 0.892 9.008 1 95.56 99 ASN B N 1
ATOM 1565 C CA . ASN B 1 99 ? 16.594 0.383 8.375 1 95.56 99 ASN B CA 1
ATOM 1566 C C . ASN B 1 99 ? 16.359 0.058 6.898 1 95.56 99 ASN B C 1
ATOM 1568 O O . ASN B 1 99 ? 17.297 -0.314 6.184 1 95.56 99 ASN B O 1
ATOM 1572 N N . PHE B 1 100 ? 15.141 0.168 6.43 1 95.88 100 PHE B N 1
ATOM 1573 C CA . PHE B 1 100 ? 14.734 -0.068 5.051 1 95.88 100 PHE B CA 1
ATOM 1574 C C . PHE B 1 100 ? 15.07 -1.489 4.617 1 95.88 100 PHE B C 1
ATOM 1576 O O . PHE B 1 100 ? 15.727 -1.693 3.594 1 95.88 100 PHE B O 1
ATOM 1583 N N . THR B 1 101 ? 14.555 -2.457 5.465 1 96.12 101 THR B N 1
ATOM 1584 C CA . THR B 1 101 ? 14.797 -3.871 5.199 1 96.12 101 THR B CA 1
ATOM 1585 C C . THR B 1 101 ? 13.5 -4.668 5.297 1 96.12 101 THR B C 1
ATOM 1587 O O . THR B 1 101 ? 12.531 -4.215 5.91 1 96.12 101 TH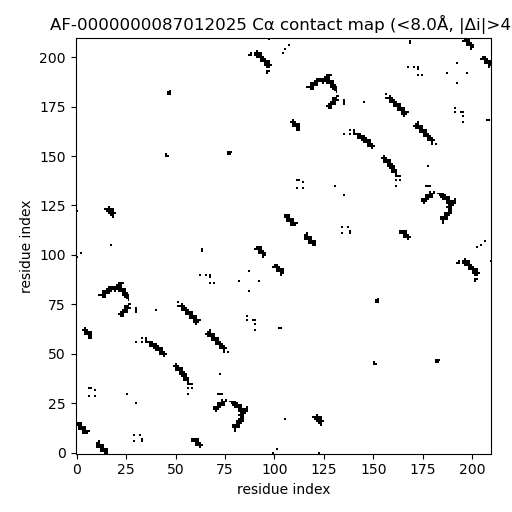R B O 1
ATOM 1590 N N . ILE B 1 102 ? 13.461 -5.684 4.66 1 97.25 102 ILE B N 1
ATOM 1591 C CA . ILE B 1 102 ? 12.422 -6.703 4.75 1 97.25 102 ILE B CA 1
ATOM 1592 C C . ILE B 1 102 ? 13.023 -8 5.289 1 97.25 102 ILE B C 1
ATOM 1594 O O . ILE B 1 102 ? 14.055 -8.469 4.801 1 97.25 102 ILE B O 1
ATOM 1598 N N . SER B 1 103 ? 12.383 -8.594 6.316 1 94.88 103 SER B N 1
ATOM 1599 C CA . SER B 1 103 ? 12.984 -9.797 6.875 1 94.88 103 SER B CA 1
ATOM 1600 C C . SER B 1 103 ? 11.914 -10.797 7.305 1 94.88 103 SER B C 1
ATOM 1602 O O . SER B 1 103 ? 10.742 -10.438 7.465 1 94.88 103 SER B O 1
ATOM 1604 N N . ASP B 1 104 ? 12.328 -12.062 7.277 1 86.31 104 ASP B N 1
ATOM 1605 C CA . ASP B 1 104 ? 11.57 -13.117 7.938 1 86.31 104 ASP B CA 1
ATOM 1606 C C . ASP B 1 104 ? 11.797 -13.102 9.445 1 86.31 104 ASP B C 1
ATOM 1608 O O . ASP B 1 104 ? 12.891 -12.781 9.914 1 86.31 104 ASP B O 1
ATOM 1612 N N . PRO B 1 105 ? 10.609 -13.141 10.281 1 69.31 105 PRO B N 1
ATOM 1613 C CA . PRO B 1 105 ? 10.883 -13.062 11.719 1 69.31 105 PRO B CA 1
ATOM 1614 C C . PRO B 1 105 ? 11.852 -14.148 12.188 1 69.31 105 PRO B C 1
ATOM 1616 O O . PRO B 1 105 ? 11.961 -15.203 11.555 1 69.31 105 PRO B O 1
#